Protein AF-A4Z0V4-F1 (afdb_monomer)

Solvent-accessible surface area (backbone atoms only — not comparable to full-atom values): 11274 Å² total; per-residue (Å²): 130,86,78,82,49,66,66,55,31,35,54,50,48,53,51,51,44,26,52,47,27,34,73,43,67,75,35,49,37,67,59,46,72,68,41,83,52,59,70,60,27,52,53,52,49,36,39,45,50,10,40,71,56,39,53,93,23,33,45,83,42,84,33,97,62,82,84,33,60,51,43,71,42,75,32,67,76,49,46,68,71,54,53,75,77,38,38,54,30,29,42,40,56,58,24,80,92,57,56,92,92,55,47,19,63,52,47,47,65,71,47,57,43,31,63,49,43,26,50,43,51,48,51,32,50,26,65,55,38,54,72,39,67,66,52,35,50,52,54,51,50,53,35,44,75,41,73,28,54,71,54,64,56,60,50,54,74,69,39,57,69,52,74,33,55,62,56,51,51,65,58,45,46,68,67,39,62,82,41,42,61,56,43,48,29,48,49,50,53,47,40,57,62,50,14,60,54,54,48,54,48,64,67,74,80,73,123

Sequence (207 aa):
MPKATISDEYESVLSTFDAIARKDYGQSFRKILEDADNRRRLRRFRHILGVSMKMDFSLVVPHKAGEVPHRWIIDPPLLAKKSSKDWQIRVLTVYPDRRPGESGKDVALRLKRETFLARAFVKSVHQYICDDAETRKKVKDILTEIGLKEAADIATPKGMIKVGAGSLLAYLGPPLGAIPATGVAVAVVVLLVLGLDAVCAASKDSK

Mean predicted aligned error: 6.09 Å

Radius of gyration: 16.35 Å; Cα contacts (8 Å, |Δi|>4): 272; chains: 1; bounding box: 43×45×41 Å

Secondary structure (DSSP, 8-state):
-PPPPHHHHHHHHHHHHHHHHHHHHSS-HHHHHT-S-HHHHHHHHHHHHHHHTTGGGEEEEE--SSS-SEEEEE-HHHHHHS-TTSHHHHHHHT-TTPPTT--HHHHHHHH-SHHHHHHHHHHHHHHHHTSSHHHHHHHHHHHHHTT--SS-----HHHHHSSHHHHHHHHHTTTTTTS-HHHHHHHHHHHHHH-HHHHHHTTTT--

Structure (mmCIF, N/CA/C/O backbone):
data_AF-A4Z0V4-F1
#
_entry.id   AF-A4Z0V4-F1
#
loop_
_atom_site.group_PDB
_atom_site.id
_atom_site.type_symbol
_atom_site.label_atom_id
_atom_site.label_alt_id
_atom_site.label_comp_id
_atom_site.label_asym_id
_atom_site.label_entity_id
_atom_site.label_seq_id
_atom_site.pdbx_PDB_ins_code
_atom_site.Cartn_x
_atom_site.Cartn_y
_atom_site.Cartn_z
_atom_site.o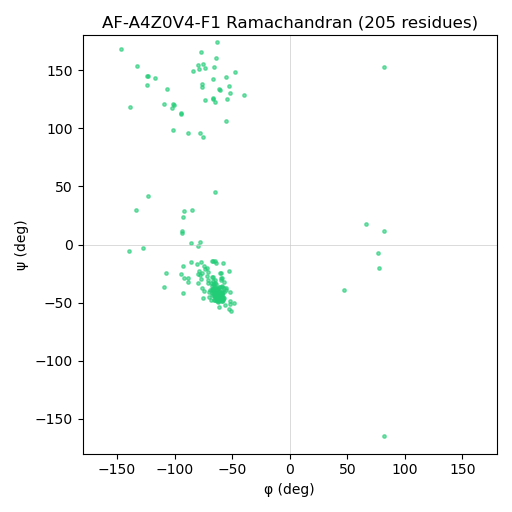ccupancy
_atom_s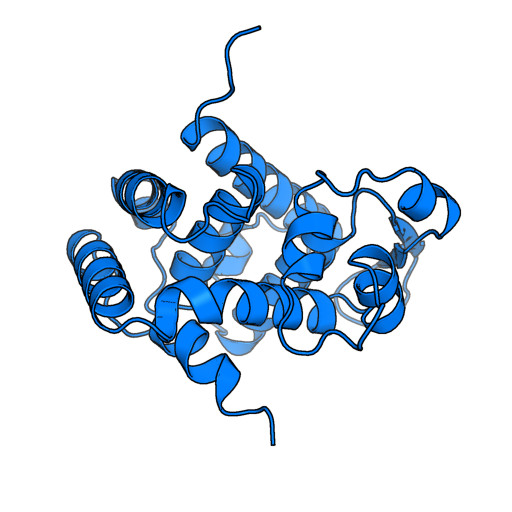ite.B_iso_or_equiv
_atom_site.auth_seq_id
_atom_site.auth_comp_id
_atom_site.auth_asym_id
_atom_site.auth_atom_id
_atom_site.pdbx_PDB_model_num
ATOM 1 N N . MET A 1 1 ? 0.159 26.638 -9.773 1.00 37.84 1 MET A N 1
ATOM 2 C CA . MET A 1 1 ? -0.619 25.385 -9.665 1.00 37.84 1 MET A CA 1
ATOM 3 C C . MET A 1 1 ? -0.937 25.162 -8.194 1.00 37.84 1 MET A C 1
ATOM 5 O O . MET A 1 1 ? 0.012 25.162 -7.415 1.00 37.84 1 MET A O 1
ATOM 9 N N . PRO A 1 2 ? -2.213 25.078 -7.780 1.00 40.91 2 PRO A N 1
ATOM 10 C CA . PRO A 1 2 ? -2.546 24.743 -6.397 1.00 40.91 2 PRO A CA 1
ATOM 11 C C . PRO A 1 2 ? -1.977 23.354 -6.066 1.00 40.91 2 PRO A C 1
ATOM 13 O O . PRO A 1 2 ? -2.090 22.434 -6.874 1.00 40.91 2 PRO A O 1
ATOM 16 N N . LYS A 1 3 ? -1.298 23.219 -4.920 1.00 53.28 3 LYS A N 1
ATOM 17 C CA . LYS A 1 3 ? -0.844 21.912 -4.424 1.00 53.28 3 LYS A CA 1
ATOM 18 C C . LYS A 1 3 ? -2.091 21.104 -4.061 1.00 53.28 3 LYS A C 1
ATOM 20 O O . LYS A 1 3 ? -2.908 21.611 -3.296 1.00 53.28 3 LYS A O 1
ATOM 25 N N . ALA A 1 4 ? -2.228 19.896 -4.608 1.00 61.09 4 ALA A N 1
ATOM 26 C CA . ALA A 1 4 ? -3.281 18.969 -4.203 1.00 61.09 4 ALA A CA 1
ATOM 27 C C . ALA A 1 4 ? -3.247 18.794 -2.679 1.00 61.09 4 ALA A C 1
ATOM 29 O O . ALA A 1 4 ? -2.168 18.705 -2.079 1.00 61.09 4 ALA A O 1
ATOM 30 N N . THR A 1 5 ? -4.416 18.809 -2.047 1.00 70.81 5 THR A N 1
ATOM 31 C CA . THR A 1 5 ? -4.510 18.573 -0.610 1.00 70.81 5 THR A CA 1
ATOM 32 C C . THR A 1 5 ? -4.316 17.084 -0.329 1.00 70.81 5 THR A C 1
ATOM 34 O O . THR A 1 5 ? -4.578 16.232 -1.176 1.00 70.81 5 THR A O 1
ATOM 37 N N . ILE A 1 6 ? -3.878 16.734 0.881 1.00 66.38 6 ILE A N 1
ATOM 38 C CA . ILE A 1 6 ? -3.734 15.323 1.277 1.00 66.38 6 ILE A CA 1
ATOM 39 C C . ILE A 1 6 ? -5.097 14.588 1.225 1.00 66.38 6 ILE A C 1
ATOM 41 O O . ILE A 1 6 ? -5.142 13.379 1.009 1.00 66.38 6 ILE A O 1
ATOM 45 N N . SER A 1 7 ? -6.214 15.318 1.349 1.00 71.94 7 SER A N 1
ATOM 46 C CA . SER A 1 7 ? -7.563 14.774 1.146 1.00 71.94 7 SER A CA 1
ATOM 47 C C . SER A 1 7 ? -7.820 14.376 -0.312 1.00 71.94 7 SER A C 1
ATOM 49 O O . SER A 1 7 ? -8.413 13.328 -0.554 1.00 71.94 7 SER A O 1
ATOM 51 N N . ASP A 1 8 ? -7.344 15.166 -1.279 1.00 82.38 8 ASP A N 1
ATOM 52 C CA . ASP A 1 8 ? -7.482 14.848 -2.709 1.00 82.38 8 ASP A CA 1
ATOM 53 C C . ASP A 1 8 ? -6.687 13.583 -3.069 1.00 82.38 8 ASP A C 1
ATOM 55 O O . ASP A 1 8 ? -7.149 12.733 -3.830 1.00 82.38 8 ASP A O 1
ATOM 59 N N . GLU A 1 9 ? -5.506 13.421 -2.466 1.00 85.69 9 GLU A N 1
ATOM 60 C CA . GLU A 1 9 ? -4.679 12.216 -2.609 1.00 85.69 9 GLU A CA 1
ATOM 61 C C . GLU A 1 9 ? -5.370 10.975 -2.034 1.00 85.69 9 GLU A C 1
ATOM 63 O O . GLU A 1 9 ? -5.299 9.897 -2.621 1.00 85.69 9 GLU A O 1
ATOM 68 N N . TYR A 1 10 ? -6.079 11.115 -0.912 1.00 85.75 10 TYR A N 1
ATOM 69 C CA . TYR A 1 10 ? -6.840 10.019 -0.319 1.00 85.75 10 TYR A CA 1
ATOM 70 C C . TYR A 1 10 ? -7.982 9.543 -1.220 1.00 85.75 10 TYR A C 1
ATOM 72 O O . TYR A 1 10 ? -8.084 8.345 -1.493 1.00 85.75 10 TYR A O 1
ATOM 80 N N . GLU A 1 11 ? -8.782 10.462 -1.761 1.00 87.06 11 GLU A N 1
ATOM 81 C CA . GLU A 1 11 ? -9.841 10.121 -2.720 1.00 87.06 11 GLU A CA 1
ATOM 82 C C . GLU A 1 11 ? -9.271 9.519 -4.014 1.00 87.06 11 GLU A C 1
ATOM 84 O O . GLU A 1 11 ? -9.797 8.534 -4.540 1.00 87.06 11 GLU A O 1
ATOM 89 N N . SER A 1 12 ? -8.139 10.042 -4.498 1.00 90.00 12 SER A N 1
ATOM 90 C CA . SER A 1 12 ? -7.414 9.483 -5.645 1.00 90.00 12 SER A CA 1
ATOM 91 C C . SER A 1 12 ? -6.955 8.039 -5.395 1.00 90.00 12 SER A C 1
ATOM 93 O O . SER A 1 12 ? -7.122 7.162 -6.252 1.00 90.00 12 SER A O 1
ATOM 95 N N . VAL A 1 13 ? -6.442 7.744 -4.195 1.00 93.31 13 VAL A N 1
ATOM 96 C CA . VAL A 1 13 ? -6.052 6.385 -3.790 1.00 93.31 13 VAL A CA 1
ATOM 97 C C . VAL A 1 13 ? -7.265 5.459 -3.711 1.00 93.31 13 VAL A C 1
ATOM 99 O O . VAL A 1 13 ? -7.203 4.345 -4.236 1.00 93.31 13 VAL A O 1
ATOM 102 N N . LEU A 1 14 ? -8.377 5.899 -3.115 1.00 91.12 14 LEU A N 1
ATOM 103 C CA . LEU A 1 14 ? -9.607 5.100 -3.059 1.00 91.12 14 LEU A CA 1
ATOM 104 C C . LEU A 1 14 ? -10.157 4.806 -4.458 1.00 91.12 14 LEU A C 1
ATOM 106 O O . LEU A 1 14 ? -10.529 3.667 -4.740 1.00 91.12 14 LEU A O 1
ATOM 110 N N . SER A 1 15 ? -10.145 5.799 -5.348 1.00 93.06 15 SER A N 1
ATOM 111 C CA . SER A 1 15 ? -10.521 5.642 -6.756 1.00 93.06 15 SER A CA 1
ATOM 112 C C . SER A 1 15 ? -9.612 4.641 -7.475 1.00 93.06 15 SER A C 1
ATOM 114 O O . SER A 1 15 ? -10.089 3.731 -8.156 1.00 93.06 15 SER A O 1
ATOM 116 N N . THR A 1 16 ? -8.298 4.727 -7.248 1.00 96.25 16 THR A N 1
ATOM 117 C CA . THR A 1 16 ? -7.316 3.774 -7.786 1.00 96.25 16 THR A CA 1
ATOM 118 C C . THR A 1 16 ? -7.589 2.353 -7.290 1.00 96.25 16 THR A C 1
ATOM 120 O O . THR A 1 16 ? -7.585 1.403 -8.075 1.00 96.25 16 THR A O 1
ATOM 123 N N . PHE A 1 17 ? -7.870 2.186 -5.997 1.00 96.56 17 PHE A N 1
ATOM 124 C CA . PHE A 1 17 ? -8.170 0.879 -5.413 1.00 96.56 17 PHE A CA 1
ATOM 125 C C . PHE A 1 17 ? -9.492 0.318 -5.944 1.00 96.56 17 PHE A C 1
ATOM 127 O O . PHE A 1 17 ? -9.565 -0.878 -6.226 1.00 96.56 17 PHE A O 1
ATOM 134 N N . ASP A 1 18 ? -10.511 1.160 -6.142 1.00 95.50 18 ASP A N 1
ATOM 135 C CA . ASP A 1 18 ? -11.782 0.769 -6.762 1.00 95.50 18 ASP A CA 1
ATOM 136 C C . ASP A 1 18 ? -11.601 0.345 -8.223 1.00 95.50 18 ASP A C 1
ATOM 138 O O . ASP A 1 18 ? -12.161 -0.669 -8.641 1.00 95.50 18 ASP A O 1
ATOM 142 N N . ALA A 1 19 ? -10.763 1.053 -8.983 1.00 96.88 19 ALA A N 1
ATOM 143 C CA . ALA A 1 19 ? -10.446 0.696 -10.361 1.00 96.88 19 ALA A CA 1
ATOM 144 C C . ALA A 1 19 ? -9.762 -0.678 -10.453 1.00 96.88 19 ALA A C 1
ATOM 146 O O . ALA A 1 19 ? -10.175 -1.513 -11.262 1.00 96.88 19 ALA A O 1
ATOM 147 N N . ILE A 1 20 ? -8.768 -0.946 -9.596 1.00 97.25 20 ILE A N 1
ATOM 148 C CA . ILE A 1 20 ? -8.116 -2.264 -9.521 1.00 97.25 20 ILE A CA 1
ATOM 149 C C . ILE A 1 20 ? -9.131 -3.327 -9.085 1.00 97.25 20 ILE A C 1
ATOM 151 O O . ILE A 1 20 ? -9.225 -4.379 -9.709 1.00 97.25 20 ILE A O 1
ATOM 155 N N . ALA A 1 21 ? -9.932 -3.057 -8.052 1.00 96.56 21 ALA A N 1
ATOM 156 C CA . ALA A 1 21 ? -10.928 -3.999 -7.548 1.00 96.56 21 ALA A CA 1
ATOM 157 C C . ALA A 1 21 ? -11.933 -4.424 -8.630 1.00 96.56 21 ALA A C 1
ATOM 159 O O . ALA A 1 21 ? -12.193 -5.617 -8.810 1.00 96.56 21 ALA A O 1
ATOM 160 N N . ARG A 1 22 ? -12.459 -3.459 -9.393 1.00 96.12 22 ARG A N 1
ATOM 161 C CA . ARG A 1 22 ? -13.412 -3.732 -10.476 1.00 96.12 22 ARG A CA 1
ATOM 162 C C . ARG A 1 22 ? -12.771 -4.523 -11.597 1.00 96.12 22 ARG A C 1
ATOM 164 O O . ARG A 1 22 ? -13.393 -5.446 -12.114 1.00 96.12 22 ARG A O 1
ATOM 171 N N . LYS A 1 23 ? -11.543 -4.165 -11.963 1.00 94.88 23 LYS A N 1
ATOM 172 C CA . LYS A 1 23 ? -10.818 -4.820 -13.046 1.00 94.88 23 LYS A CA 1
ATOM 173 C C . LYS A 1 23 ? -10.446 -6.263 -12.699 1.00 94.88 23 LYS A C 1
ATOM 175 O O . LYS A 1 23 ? -10.578 -7.143 -13.546 1.00 94.88 23 LYS A O 1
ATOM 180 N N . ASP A 1 24 ? -10.007 -6.507 -11.469 1.00 95.31 24 ASP A N 1
ATOM 181 C CA . ASP A 1 24 ? -9.428 -7.788 -11.056 1.00 95.31 24 ASP A CA 1
ATOM 182 C C . ASP A 1 24 ? -10.477 -8.751 -10.488 1.00 95.31 24 ASP A C 1
ATOM 184 O O . ASP A 1 24 ? -10.320 -9.961 -10.630 1.00 95.31 24 ASP A O 1
ATOM 188 N N . TYR A 1 25 ? -11.552 -8.228 -9.885 1.00 95.25 25 TYR A N 1
ATOM 189 C CA . TYR A 1 25 ? -12.557 -9.022 -9.164 1.00 95.25 25 TYR A CA 1
ATOM 190 C C . TYR A 1 25 ? -14.005 -8.764 -9.601 1.00 95.25 25 TYR A C 1
ATOM 192 O O . TYR A 1 25 ? -14.918 -9.392 -9.067 1.00 95.25 25 TYR A O 1
ATOM 200 N N . GLY A 1 26 ? -14.259 -7.826 -10.522 1.00 95.25 26 GLY A N 1
ATOM 201 C CA . GLY A 1 26 ? -15.621 -7.474 -10.947 1.00 95.25 26 GLY A CA 1
ATOM 202 C C . GLY A 1 26 ? -16.471 -6.823 -9.846 1.00 95.25 26 GLY A C 1
ATOM 203 O O . GLY A 1 26 ? -17.697 -6.796 -9.939 1.00 95.25 26 GLY A O 1
ATOM 204 N N . GLN A 1 27 ? -15.844 -6.320 -8.780 1.00 94.88 27 GLN A N 1
ATOM 205 C CA . GLN A 1 27 ? -16.515 -5.751 -7.609 1.00 94.88 27 GLN A CA 1
ATOM 206 C C . GLN A 1 27 ? -15.882 -4.415 -7.228 1.00 94.88 27 GLN A C 1
ATOM 208 O O . GLN A 1 27 ? -14.711 -4.181 -7.499 1.00 94.88 27 GLN A O 1
ATOM 213 N N . SER A 1 28 ? -16.645 -3.535 -6.577 1.00 94.94 28 SER A N 1
ATOM 214 C CA . SER A 1 28 ? -16.059 -2.328 -5.994 1.00 94.94 28 SER A CA 1
ATOM 215 C C . SER A 1 28 ? -15.099 -2.686 -4.861 1.00 94.94 28 SER A C 1
ATOM 217 O O . SER A 1 28 ? -15.284 -3.693 -4.168 1.00 94.94 28 SER A O 1
ATOM 219 N N . PHE A 1 29 ? -14.112 -1.826 -4.616 1.00 93.38 29 PHE A N 1
ATOM 220 C CA . PHE A 1 29 ? -13.192 -1.982 -3.490 1.00 93.38 29 PHE A CA 1
ATOM 221 C C . PHE A 1 29 ? -13.957 -2.076 -2.170 1.00 93.38 29 PHE A C 1
ATOM 223 O O . PHE A 1 29 ? -13.694 -2.931 -1.330 1.00 93.38 29 PHE A O 1
ATOM 230 N N . ARG A 1 30 ? -15.014 -1.272 -2.061 1.00 89.56 30 ARG A N 1
ATOM 231 C CA . ARG A 1 30 ? -15.976 -1.325 -0.969 1.00 89.56 30 ARG A CA 1
ATOM 232 C C . ARG A 1 30 ? -16.549 -2.728 -0.726 1.00 89.56 30 ARG A C 1
ATOM 234 O O . ARG A 1 30 ? -16.511 -3.199 0.405 1.00 89.56 30 ARG A O 1
ATOM 241 N N . LYS A 1 31 ? -17.061 -3.394 -1.768 1.00 90.62 31 LYS A N 1
ATOM 242 C CA . LYS A 1 31 ? -17.644 -4.741 -1.642 1.00 90.62 31 LYS A CA 1
ATOM 243 C C . LYS A 1 31 ? -16.608 -5.777 -1.216 1.00 90.62 31 LYS A C 1
ATOM 245 O O . LYS A 1 31 ? -16.939 -6.682 -0.462 1.00 90.62 31 LYS A O 1
ATOM 250 N N . ILE A 1 32 ? -15.356 -5.622 -1.653 1.00 91.62 32 ILE A N 1
ATOM 251 C CA . ILE A 1 32 ? -14.254 -6.478 -1.195 1.00 91.62 32 ILE A CA 1
ATOM 252 C C . ILE A 1 32 ? -14.045 -6.328 0.313 1.00 91.62 32 ILE A C 1
ATOM 254 O O . ILE A 1 32 ? -13.830 -7.328 0.992 1.00 91.62 32 ILE A O 1
ATOM 258 N N . LEU A 1 33 ? -14.114 -5.105 0.843 1.00 87.69 33 LEU A N 1
ATOM 259 C CA . LEU A 1 33 ? -13.945 -4.853 2.276 1.00 87.69 33 LEU A CA 1
ATOM 260 C C . LEU A 1 33 ? -15.134 -5.328 3.123 1.00 87.69 33 LEU A C 1
ATOM 262 O O . LEU A 1 33 ? -14.942 -5.678 4.281 1.00 87.69 33 LEU A O 1
ATOM 266 N N . GLU A 1 34 ? -16.333 -5.382 2.546 1.00 86.50 34 GLU A N 1
ATOM 267 C CA . GLU A 1 34 ? -17.547 -5.917 3.182 1.00 86.50 34 GLU A CA 1
ATOM 268 C C . GLU A 1 34 ? -17.608 -7.465 3.157 1.00 86.50 34 GLU A C 1
ATOM 270 O O . GLU A 1 34 ? -18.545 -8.050 3.697 1.00 86.50 34 GLU A O 1
ATOM 275 N N . ASP A 1 35 ? -16.617 -8.147 2.563 1.00 86.19 35 ASP A N 1
ATOM 276 C CA . ASP A 1 35 ? -16.555 -9.612 2.511 1.00 86.19 35 ASP A CA 1
ATOM 277 C C . ASP A 1 35 ? -16.392 -10.211 3.924 1.00 86.19 35 ASP A C 1
ATOM 279 O O . ASP A 1 35 ? -15.447 -9.899 4.666 1.00 86.19 35 ASP A O 1
ATOM 283 N N . ALA A 1 36 ? -17.340 -11.082 4.287 1.00 86.06 36 ALA A N 1
ATOM 284 C CA . ALA A 1 36 ? -17.395 -11.754 5.582 1.00 86.06 36 ALA A CA 1
ATOM 285 C C . ALA A 1 36 ? -16.230 -12.741 5.779 1.00 86.06 36 ALA A C 1
ATOM 287 O O . ALA A 1 36 ? -15.794 -12.967 6.910 1.00 86.06 36 ALA A O 1
ATOM 288 N N . ASP A 1 37 ? -15.683 -13.307 4.696 1.00 90.31 37 ASP A N 1
ATOM 289 C CA . ASP A 1 37 ? -14.486 -14.143 4.754 1.00 90.31 37 ASP A CA 1
ATOM 290 C C . ASP A 1 37 ? -13.245 -13.248 4.877 1.00 90.31 37 ASP A C 1
ATOM 292 O O . ASP A 1 37 ? -12.668 -12.776 3.892 1.00 90.31 37 ASP A O 1
ATOM 296 N N . ASN A 1 38 ? -12.794 -13.047 6.119 1.00 85.38 38 ASN A N 1
ATOM 297 C CA . ASN A 1 38 ? -11.631 -12.215 6.426 1.00 85.38 38 ASN A CA 1
ATOM 298 C C . ASN A 1 38 ? -10.364 -12.653 5.662 1.00 85.38 38 ASN A C 1
ATOM 300 O O . ASN A 1 38 ? -9.585 -11.818 5.201 1.00 85.38 38 ASN A O 1
ATOM 304 N N . ARG A 1 39 ? -10.147 -13.962 5.463 1.00 88.69 39 ARG A N 1
ATOM 305 C CA . ARG A 1 39 ? -8.960 -14.443 4.733 1.00 88.69 39 ARG A CA 1
ATOM 306 C C . ARG A 1 39 ? -9.029 -14.039 3.267 1.00 88.69 39 ARG A C 1
ATOM 308 O O . ARG A 1 39 ? -8.029 -13.587 2.704 1.00 88.69 39 ARG A O 1
ATOM 315 N N . ARG A 1 40 ? -10.200 -14.190 2.648 1.00 92.00 40 ARG A N 1
ATOM 316 C CA . ARG A 1 40 ? -10.439 -13.783 1.259 1.00 92.00 40 ARG A CA 1
ATOM 317 C C . ARG A 1 40 ? -10.333 -12.271 1.096 1.00 92.00 40 ARG A C 1
ATOM 319 O O . ARG A 1 40 ? -9.578 -11.832 0.229 1.00 92.00 40 ARG A O 1
ATOM 326 N N . ARG A 1 41 ? -10.978 -11.499 1.973 1.00 91.19 41 ARG A N 1
ATOM 327 C CA . ARG A 1 41 ? -10.877 -10.035 2.038 1.00 91.19 41 ARG A CA 1
ATOM 328 C C . ARG A 1 41 ? -9.427 -9.561 2.070 1.00 91.19 41 ARG A C 1
ATOM 330 O O . ARG A 1 41 ? -8.999 -8.816 1.192 1.00 91.19 41 ARG A O 1
ATOM 337 N N . LEU A 1 42 ? -8.647 -10.022 3.051 1.00 90.75 42 LEU A N 1
ATOM 338 C CA . LEU A 1 42 ? -7.263 -9.579 3.240 1.00 90.75 42 LEU A CA 1
ATOM 339 C C . LEU A 1 42 ? -6.351 -9.997 2.086 1.00 90.75 42 LEU A C 1
ATOM 341 O O . LEU A 1 42 ? -5.452 -9.246 1.707 1.00 90.75 42 LEU A O 1
ATOM 345 N N . ARG A 1 43 ? -6.580 -11.175 1.495 1.00 93.88 43 ARG A N 1
ATOM 346 C CA . ARG A 1 43 ? -5.857 -11.611 0.295 1.00 93.88 43 ARG A CA 1
ATOM 347 C C . ARG A 1 43 ? -6.125 -10.677 -0.887 1.00 93.88 43 ARG A C 1
ATOM 349 O O . ARG A 1 43 ? -5.164 -10.236 -1.515 1.00 93.88 43 ARG A O 1
ATOM 356 N N . ARG A 1 44 ? -7.391 -10.341 -1.158 1.00 95.56 44 ARG A N 1
ATOM 357 C CA . ARG A 1 44 ? -7.763 -9.407 -2.234 1.00 95.56 44 ARG A CA 1
ATOM 358 C C . ARG A 1 44 ? -7.234 -7.996 -1.971 1.00 95.56 44 ARG A C 1
ATOM 360 O O . ARG A 1 44 ? -6.663 -7.392 -2.872 1.00 95.56 44 ARG A O 1
ATOM 367 N N . PHE A 1 45 ? -7.328 -7.503 -0.735 1.00 95.12 45 PHE A N 1
ATOM 368 C CA . PHE A 1 45 ? -6.758 -6.208 -0.347 1.00 95.12 45 PHE A CA 1
ATOM 369 C C . PHE A 1 45 ? -5.243 -6.150 -0.576 1.00 95.12 45 PHE A C 1
ATOM 371 O O . PHE A 1 45 ? -4.748 -5.220 -1.207 1.00 95.12 45 PHE A O 1
ATOM 378 N N . ARG A 1 46 ? -4.495 -7.165 -0.123 1.00 95.25 46 ARG A N 1
ATOM 379 C CA . ARG A 1 46 ? -3.041 -7.241 -0.342 1.00 95.25 46 ARG A CA 1
ATOM 380 C C . ARG A 1 46 ? -2.688 -7.301 -1.822 1.00 95.25 46 ARG A C 1
ATOM 382 O O . ARG A 1 46 ? -1.685 -6.725 -2.221 1.00 95.25 46 ARG A O 1
ATOM 389 N N . HIS A 1 47 ? -3.494 -7.981 -2.634 1.00 96.44 47 HIS A N 1
ATOM 390 C CA . HIS A 1 47 ? -3.324 -7.953 -4.084 1.00 96.44 47 HIS A CA 1
ATOM 391 C C . HIS A 1 47 ? -3.519 -6.539 -4.640 1.00 96.44 47 HIS A C 1
ATOM 393 O O . HIS A 1 47 ? -2.631 -6.054 -5.327 1.00 96.44 47 HIS A O 1
ATOM 399 N N . ILE A 1 48 ? -4.603 -5.846 -4.275 1.00 97.81 48 ILE A N 1
ATOM 400 C CA . ILE A 1 48 ? -4.882 -4.466 -4.717 1.00 97.81 48 ILE A CA 1
ATOM 401 C C . ILE A 1 48 ? -3.750 -3.511 -4.324 1.00 97.81 48 ILE A C 1
ATOM 403 O O . ILE A 1 48 ? -3.242 -2.781 -5.172 1.00 97.81 48 ILE A O 1
ATOM 407 N N . LEU A 1 49 ? -3.296 -3.571 -3.070 1.00 97.75 49 LEU A N 1
ATOM 408 C CA . LEU A 1 49 ? -2.141 -2.809 -2.593 1.00 97.75 49 LEU A CA 1
ATOM 409 C C . LEU A 1 49 ? -0.868 -3.149 -3.385 1.00 97.75 49 LEU A C 1
ATOM 411 O O . LEU A 1 49 ? -0.076 -2.280 -3.729 1.00 97.75 49 LEU A O 1
ATOM 415 N N . GLY A 1 50 ? -0.656 -4.426 -3.691 1.00 97.88 50 GLY A N 1
ATOM 416 C CA . GLY A 1 50 ? 0.486 -4.874 -4.478 1.00 97.88 50 GLY A CA 1
ATOM 417 C C . GLY A 1 50 ? 0.446 -4.409 -5.933 1.00 97.88 50 GLY A C 1
ATOM 418 O O . GLY A 1 50 ? 1.495 -4.118 -6.503 1.00 97.88 50 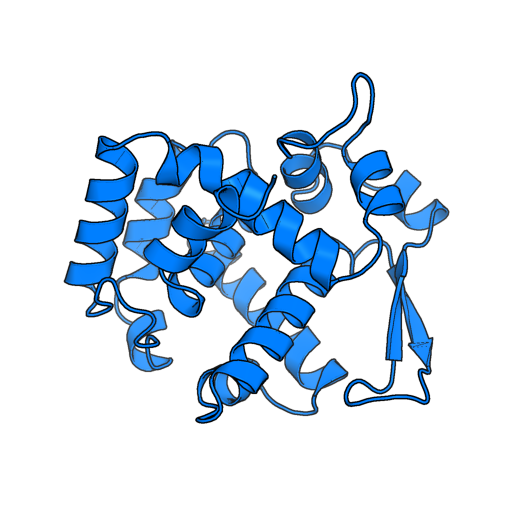GLY A O 1
ATOM 419 N N . VAL A 1 51 ? -0.744 -4.333 -6.532 1.00 98.00 51 VAL A N 1
ATOM 420 C CA . VAL A 1 51 ? -0.955 -3.801 -7.884 1.00 98.00 51 VAL A CA 1
ATOM 421 C C . VAL A 1 51 ? -0.738 -2.291 -7.906 1.00 98.00 51 VAL A C 1
ATOM 423 O O . VAL A 1 51 ? -0.015 -1.816 -8.779 1.00 98.00 51 VAL A O 1
ATOM 426 N N . SER A 1 52 ? -1.275 -1.534 -6.943 1.00 97.81 52 SER A N 1
ATOM 427 C CA . SER A 1 52 ? -1.106 -0.070 -6.899 1.00 97.81 52 SER A CA 1
ATOM 428 C C . SER A 1 52 ? 0.368 0.350 -6.803 1.00 97.81 52 SER A C 1
ATOM 430 O O . SER A 1 52 ? 0.777 1.355 -7.385 1.00 97.81 52 SER A O 1
ATOM 432 N N . MET A 1 53 ? 1.195 -0.488 -6.171 1.00 97.81 53 MET A N 1
ATOM 433 C CA . MET A 1 53 ? 2.649 -0.327 -6.100 1.00 97.81 53 MET A CA 1
ATOM 434 C C . MET A 1 53 ? 3.383 -0.496 -7.436 1.00 97.81 53 MET A C 1
ATOM 436 O O . MET A 1 53 ? 4.562 -0.152 -7.505 1.00 97.81 53 MET A O 1
ATOM 440 N N . LYS A 1 54 ? 2.750 -1.036 -8.487 1.00 97.38 54 LYS A N 1
ATOM 441 C CA . LYS A 1 54 ? 3.416 -1.266 -9.782 1.00 97.38 54 LYS A CA 1
ATOM 442 C C . LYS A 1 54 ? 2.612 -0.956 -11.036 1.00 97.38 54 LYS A C 1
ATOM 444 O O . LYS A 1 54 ? 3.171 -1.052 -12.129 1.00 97.38 54 LYS A O 1
ATOM 449 N N . MET A 1 55 ? 1.334 -0.609 -10.916 1.00 96.81 55 MET A N 1
ATOM 450 C CA . MET A 1 55 ? 0.437 -0.474 -12.066 1.00 96.81 55 MET A CA 1
ATOM 451 C C . MET A 1 55 ? 0.938 0.531 -13.112 1.00 96.81 55 MET A C 1
ATOM 453 O O . MET A 1 55 ? 0.868 0.237 -14.300 1.00 96.81 55 MET A O 1
ATOM 457 N N . ASP A 1 56 ? 1.546 1.643 -12.687 1.00 96.19 56 ASP A N 1
ATOM 458 C CA . ASP A 1 56 ? 2.056 2.697 -13.583 1.00 96.19 56 ASP A CA 1
ATOM 459 C C . ASP A 1 56 ? 3.238 2.268 -14.462 1.00 96.19 56 ASP A C 1
ATOM 461 O O . ASP A 1 56 ? 3.640 2.986 -15.375 1.00 96.19 56 ASP A O 1
ATOM 465 N N . PHE A 1 57 ? 3.862 1.143 -14.133 1.00 97.75 57 PHE A N 1
ATOM 466 C CA . PHE A 1 57 ? 5.017 0.608 -14.843 1.00 97.75 57 PHE A CA 1
ATOM 467 C C . PHE A 1 57 ? 4.861 -0.886 -15.110 1.00 97.75 57 PHE A C 1
ATOM 469 O O . PHE A 1 57 ? 5.843 -1.623 -15.170 1.00 97.75 57 PHE A O 1
ATOM 476 N N . SER A 1 58 ? 3.617 -1.343 -15.252 1.00 97.75 58 SER A N 1
ATOM 477 C CA . SER A 1 58 ? 3.300 -2.731 -15.560 1.00 97.75 58 SER A CA 1
ATOM 478 C C . SER A 1 58 ? 2.451 -2.850 -16.818 1.00 97.75 58 SER A C 1
ATOM 480 O O . SER A 1 58 ? 1.555 -2.046 -17.061 1.00 97.75 58 SER A O 1
ATOM 482 N N . LEU A 1 59 ? 2.683 -3.914 -17.579 1.00 97.00 59 LEU A N 1
ATOM 483 C CA . LEU A 1 59 ? 1.762 -4.395 -18.600 1.00 97.00 59 LEU A CA 1
ATOM 484 C C . LEU A 1 59 ? 0.703 -5.283 -17.958 1.00 97.00 59 LEU A C 1
ATOM 486 O O . LEU A 1 59 ? 0.968 -6.005 -16.994 1.00 97.00 59 LEU A O 1
ATOM 490 N N . VAL A 1 60 ? -0.489 -5.270 -18.541 1.00 95.19 60 VAL A N 1
ATOM 491 C CA . VAL A 1 60 ? -1.571 -6.173 -18.159 1.00 95.19 60 VAL A CA 1
ATOM 492 C C . VAL A 1 60 ? -1.663 -7.281 -19.188 1.00 95.19 60 VAL A C 1
ATOM 494 O O . VAL A 1 60 ? -1.947 -7.019 -20.354 1.00 95.19 60 VAL A O 1
ATOM 497 N N . VAL A 1 61 ? -1.427 -8.516 -18.752 1.00 93.81 61 VAL A N 1
ATOM 498 C CA . VAL A 1 61 ? -1.472 -9.695 -19.625 1.00 93.81 61 VAL A CA 1
ATOM 499 C C . VAL A 1 61 ? -2.572 -10.658 -19.183 1.00 93.81 61 VAL A C 1
ATOM 501 O O . VAL A 1 61 ? -2.774 -10.819 -17.977 1.00 93.81 61 VAL A O 1
ATOM 504 N N . PRO A 1 62 ? -3.273 -11.333 -20.112 1.00 92.44 62 PRO A N 1
ATOM 505 C CA . PRO A 1 62 ? -4.266 -12.343 -19.761 1.00 92.44 62 PRO A CA 1
ATOM 506 C C . PRO A 1 62 ? -3.684 -13.446 -18.873 1.00 92.44 62 PRO A C 1
ATOM 508 O O . PRO A 1 62 ? -2.539 -13.871 -19.038 1.00 92.44 62 PRO A O 1
ATOM 511 N N . HIS A 1 63 ? -4.491 -13.944 -17.942 1.00 88.31 63 HIS A N 1
ATOM 512 C CA . HIS A 1 63 ? -4.099 -14.983 -17.005 1.00 88.31 63 HIS A CA 1
ATOM 513 C C . HIS A 1 63 ? -5.234 -15.986 -16.838 1.00 88.31 63 HIS A C 1
ATOM 515 O O . HIS A 1 63 ? -6.328 -15.651 -16.404 1.00 88.31 63 HIS A O 1
ATOM 521 N N . LYS A 1 64 ? -4.960 -17.241 -17.198 1.00 78.00 64 LYS A N 1
ATOM 522 C CA . LYS A 1 64 ? -5.971 -18.306 -17.231 1.00 78.00 64 LYS A CA 1
ATOM 523 C C . LYS A 1 64 ? -6.183 -19.017 -15.887 1.00 78.00 64 LYS A C 1
ATOM 525 O O . LYS A 1 64 ? -6.955 -19.965 -15.840 1.00 78.00 64 LYS A O 1
ATOM 530 N N . ALA A 1 65 ? -5.486 -18.623 -14.819 1.00 74.19 65 ALA A N 1
ATOM 531 C CA . ALA A 1 65 ? -5.504 -19.350 -13.551 1.00 74.19 65 ALA A CA 1
ATOM 532 C C . ALA A 1 65 ? -5.924 -18.466 -12.370 1.00 74.19 65 ALA A C 1
ATOM 534 O O . ALA A 1 65 ? -5.429 -17.358 -12.192 1.00 74.19 65 ALA A O 1
ATOM 535 N N . GLY A 1 66 ? -6.771 -19.006 -11.498 1.00 75.75 66 GLY A N 1
ATOM 536 C CA . GLY A 1 66 ? -7.175 -18.343 -10.260 1.00 75.75 66 GLY A CA 1
ATOM 537 C C . GLY A 1 66 ? -8.288 -17.312 -10.437 1.00 75.75 66 GLY A C 1
ATOM 538 O O . GLY A 1 66 ? -9.004 -17.297 -11.430 1.00 75.75 66 GLY A O 1
ATOM 539 N N . GLU A 1 67 ? -8.452 -16.486 -9.408 1.00 82.44 67 GLU A N 1
ATOM 540 C CA . GLU A 1 67 ? -9.574 -15.553 -9.270 1.00 82.44 67 GLU A CA 1
ATOM 541 C C . GLU A 1 67 ? -9.431 -14.287 -10.129 1.00 82.44 67 GLU A C 1
ATOM 543 O O . GLU A 1 67 ? -10.431 -13.694 -10.516 1.00 82.44 67 GLU A O 1
ATOM 548 N N . VAL A 1 68 ? -8.193 -13.890 -10.444 1.00 87.62 68 VAL A N 1
ATOM 549 C CA . VAL A 1 68 ? -7.893 -12.679 -11.219 1.00 87.62 68 VAL A CA 1
ATOM 550 C C . VAL A 1 68 ? -7.574 -13.066 -12.669 1.00 87.62 68 VAL A C 1
ATOM 552 O O . VAL A 1 68 ? -6.604 -13.801 -12.897 1.00 87.62 68 VAL A O 1
ATOM 555 N N . PRO A 1 69 ? -8.325 -12.551 -13.665 1.00 87.56 69 PRO A N 1
ATOM 556 C CA . PRO A 1 69 ? -8.235 -12.995 -15.061 1.00 87.56 69 PRO A CA 1
ATOM 557 C C . PRO A 1 69 ? -7.018 -12.436 -15.817 1.00 87.56 69 PRO A C 1
ATOM 559 O O . PRO A 1 69 ? -6.855 -12.667 -17.016 1.00 87.56 69 PRO A O 1
ATOM 562 N N . HIS A 1 70 ? -6.163 -11.665 -15.148 1.00 91.38 70 HIS A N 1
ATOM 563 C CA . HIS A 1 70 ? -4.958 -11.081 -15.724 1.00 91.38 70 HIS A CA 1
ATOM 564 C C . HIS A 1 70 ? -3.830 -10.972 -14.691 1.00 91.38 70 HIS A C 1
ATOM 566 O O . HIS A 1 70 ? -4.021 -11.187 -13.495 1.00 91.38 70 HIS A O 1
ATOM 572 N N . ARG A 1 71 ? -2.621 -10.677 -15.165 1.00 92.38 71 ARG A N 1
ATOM 573 C CA . ARG A 1 71 ? -1.447 -10.389 -14.336 1.00 92.38 71 ARG A CA 1
ATOM 574 C C . ARG A 1 71 ? -0.892 -9.023 -14.687 1.00 92.38 71 ARG A C 1
ATOM 576 O O . ARG A 1 71 ? -0.858 -8.648 -15.857 1.00 92.38 71 ARG A O 1
ATOM 583 N N . TRP A 1 72 ? -0.390 -8.337 -13.669 1.00 95.75 72 TRP A N 1
ATOM 584 C CA . TRP A 1 72 ? 0.365 -7.104 -13.816 1.00 95.75 72 TRP A CA 1
ATOM 585 C C . TRP A 1 72 ? 1.850 -7.465 -13.853 1.00 95.75 72 TRP A C 1
ATOM 587 O O . TRP A 1 72 ? 2.407 -7.956 -12.872 1.00 95.75 72 TRP A O 1
ATOM 597 N N . ILE A 1 73 ? 2.508 -7.288 -14.991 1.00 96.69 73 ILE A N 1
ATOM 598 C CA . ILE A 1 73 ? 3.926 -7.622 -15.160 1.00 96.69 73 ILE A CA 1
ATOM 599 C C . ILE A 1 73 ? 4.704 -6.326 -15.277 1.00 96.69 73 ILE A C 1
ATOM 601 O O . ILE A 1 73 ? 4.441 -5.558 -16.193 1.00 96.69 73 ILE A O 1
ATOM 605 N N . ILE A 1 74 ? 5.660 -6.105 -14.371 1.00 97.81 74 ILE A N 1
ATOM 606 C CA . ILE A 1 74 ? 6.554 -4.946 -14.440 1.00 97.81 74 ILE A CA 1
ATOM 607 C C . ILE A 1 74 ? 7.233 -4.929 -15.807 1.00 97.81 74 ILE A C 1
ATOM 609 O O . ILE A 1 74 ? 7.884 -5.902 -16.187 1.00 97.81 74 ILE A O 1
ATOM 613 N N . ASP A 1 75 ? 7.093 -3.809 -16.501 1.00 98.06 75 ASP A N 1
ATOM 614 C CA . ASP A 1 75 ? 7.767 -3.529 -17.755 1.00 98.06 75 ASP A CA 1
ATOM 615 C C . ASP A 1 75 ? 9.051 -2.744 -17.469 1.00 98.06 75 ASP A C 1
ATOM 617 O O . ASP A 1 75 ? 8.972 -1.605 -16.994 1.00 98.06 75 ASP A O 1
ATOM 621 N N . PRO A 1 76 ? 10.243 -3.319 -17.712 1.00 96.88 76 PRO A N 1
ATOM 622 C CA . PRO A 1 76 ? 11.496 -2.629 -17.426 1.00 96.88 76 PRO A CA 1
ATOM 623 C C . PRO A 1 76 ? 11.633 -1.274 -18.147 1.00 96.88 76 PRO A C 1
ATOM 625 O O . PRO A 1 76 ? 12.059 -0.321 -17.491 1.00 96.88 76 PRO A O 1
ATOM 628 N N . PRO A 1 77 ? 11.235 -1.116 -19.430 1.00 97.69 77 PRO A N 1
ATOM 629 C CA . PRO A 1 77 ? 11.212 0.191 -20.089 1.00 97.69 77 PRO A CA 1
ATOM 630 C C . PRO A 1 77 ? 10.311 1.232 -19.409 1.00 97.69 77 PRO A C 1
ATOM 632 O O . PRO A 1 77 ? 10.739 2.376 -19.235 1.00 97.69 77 PRO A O 1
ATOM 635 N N . LEU A 1 78 ? 9.085 0.881 -19.002 1.00 97.75 78 LEU A N 1
ATOM 636 C CA . LEU A 1 78 ? 8.224 1.804 -18.252 1.00 97.75 78 LEU A CA 1
ATOM 637 C C . LEU A 1 78 ? 8.815 2.133 -16.878 1.00 97.75 78 LEU A C 1
ATOM 639 O O . LEU A 1 78 ? 8.845 3.301 -16.491 1.00 97.75 78 LEU A O 1
ATOM 643 N N . LEU A 1 79 ? 9.346 1.139 -16.161 1.00 97.88 79 LEU A N 1
ATOM 644 C CA . LEU A 1 79 ? 9.979 1.345 -14.857 1.00 97.88 79 LEU A CA 1
ATOM 645 C C . LEU A 1 79 ? 11.214 2.252 -14.957 1.00 97.88 79 LEU A C 1
ATOM 647 O O . LEU A 1 79 ? 11.436 3.105 -14.093 1.00 97.88 79 LEU A O 1
ATOM 651 N N . ALA A 1 80 ? 12.005 2.118 -16.023 1.00 96.88 80 ALA A N 1
ATOM 652 C CA . ALA A 1 80 ? 13.167 2.964 -16.270 1.00 96.88 80 ALA A CA 1
ATOM 653 C C . ALA A 1 80 ? 12.779 4.450 -16.356 1.00 96.88 80 ALA A C 1
ATOM 655 O O . ALA A 1 80 ? 13.502 5.288 -15.816 1.00 96.88 80 ALA A O 1
ATOM 656 N N . LYS A 1 81 ? 11.603 4.763 -16.919 1.00 97.19 81 LYS A N 1
ATOM 657 C CA . LYS A 1 81 ? 11.069 6.131 -17.043 1.00 97.19 81 LYS A CA 1
ATOM 658 C C . LYS A 1 81 ? 10.538 6.718 -15.731 1.00 97.19 81 LYS A C 1
ATOM 660 O O . LYS A 1 81 ? 10.393 7.934 -15.643 1.00 97.19 81 LYS A O 1
ATOM 665 N N . LYS A 1 82 ? 10.248 5.895 -14.715 1.00 96.94 82 LYS A N 1
ATOM 666 C CA . LYS A 1 82 ? 9.717 6.380 -13.429 1.00 96.94 82 LYS A CA 1
ATOM 667 C C . LYS A 1 82 ? 10.745 7.227 -12.685 1.00 96.94 82 LYS A C 1
ATOM 669 O O . LYS A 1 82 ? 11.945 6.934 -12.696 1.00 96.94 82 LYS A O 1
ATOM 674 N N . SER A 1 83 ? 10.282 8.272 -12.015 1.00 95.44 83 SER A N 1
ATOM 675 C CA . SER A 1 83 ? 11.138 9.136 -11.204 1.00 95.44 83 SER A CA 1
ATOM 676 C C . SER A 1 83 ? 11.438 8.481 -9.856 1.00 95.44 83 SE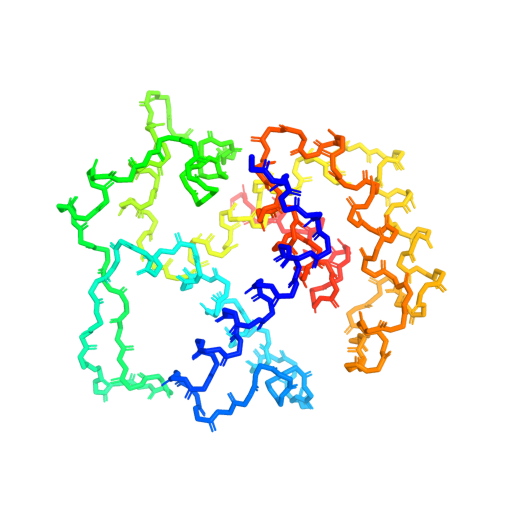R A C 1
ATOM 678 O O . SER A 1 83 ? 10.606 7.763 -9.307 1.00 95.44 83 SER A O 1
ATOM 680 N N . SER A 1 84 ? 12.595 8.774 -9.256 1.00 91.38 84 SER A N 1
ATOM 681 C CA . SER A 1 84 ? 12.863 8.403 -7.853 1.00 91.38 84 SER A CA 1
ATOM 682 C C . SER A 1 84 ? 11.942 9.124 -6.858 1.00 91.38 84 SER A C 1
ATOM 684 O O . SER A 1 84 ? 11.863 8.733 -5.694 1.00 91.38 84 SER A O 1
ATOM 686 N N . LYS A 1 85 ? 11.246 10.174 -7.318 1.00 90.56 85 LYS A N 1
ATOM 687 C CA . LYS A 1 85 ? 10.233 10.917 -6.561 1.00 90.56 85 LYS A CA 1
ATOM 688 C C . LYS A 1 85 ? 8.836 10.297 -6.649 1.00 90.56 85 LYS A C 1
ATOM 690 O O . LYS A 1 85 ? 7.990 10.663 -5.838 1.00 90.56 85 LYS A O 1
ATOM 695 N N . ASP A 1 86 ? 8.596 9.381 -7.590 1.00 94.25 86 ASP A N 1
ATOM 696 C CA . ASP A 1 86 ? 7.312 8.683 -7.688 1.00 94.25 86 ASP A CA 1
ATOM 697 C C . ASP A 1 86 ? 7.083 7.892 -6.400 1.00 94.25 86 ASP A C 1
ATOM 699 O O . ASP A 1 86 ? 7.994 7.217 -5.911 1.00 94.25 86 ASP A O 1
ATOM 703 N N . TRP A 1 87 ? 5.879 7.978 -5.833 1.00 94.06 87 TRP A N 1
ATOM 704 C CA . TRP A 1 87 ? 5.616 7.464 -4.489 1.00 94.06 87 TRP A CA 1
ATOM 705 C C . TRP A 1 87 ? 5.915 5.968 -4.366 1.00 94.06 87 TRP A C 1
ATOM 707 O O . TRP A 1 87 ? 6.497 5.559 -3.364 1.00 94.06 87 TRP A O 1
ATOM 717 N N . GLN A 1 88 ? 5.637 5.170 -5.404 1.00 96.38 88 GLN A N 1
ATOM 718 C CA . GLN A 1 88 ? 5.955 3.742 -5.411 1.00 96.38 88 GLN A CA 1
ATOM 719 C C . GLN A 1 88 ? 7.466 3.509 -5.273 1.00 96.38 88 GLN A C 1
ATOM 721 O O . GLN A 1 88 ? 7.910 2.724 -4.438 1.00 96.38 88 GLN A O 1
ATOM 726 N N . ILE A 1 89 ? 8.276 4.233 -6.053 1.00 96.81 89 ILE A N 1
ATOM 727 C CA . ILE A 1 89 ? 9.740 4.103 -6.041 1.00 96.81 89 ILE A CA 1
ATOM 728 C C . ILE A 1 89 ? 10.315 4.643 -4.735 1.00 96.81 89 ILE A C 1
ATOM 730 O O . ILE A 1 89 ? 11.235 4.053 -4.161 1.00 96.81 89 ILE A O 1
ATOM 734 N N . ARG A 1 90 ? 9.755 5.743 -4.231 1.00 94.81 90 ARG A N 1
ATOM 735 C CA . ARG A 1 90 ? 10.195 6.365 -2.988 1.00 94.81 90 ARG A CA 1
ATOM 736 C C . ARG A 1 90 ? 9.930 5.463 -1.782 1.00 94.81 90 ARG A C 1
ATOM 738 O O . ARG A 1 90 ? 10.839 5.266 -0.980 1.00 94.81 90 ARG A O 1
ATOM 745 N N . VAL A 1 91 ? 8.752 4.843 -1.695 1.00 94.38 91 VAL A N 1
ATOM 746 C CA . VAL A 1 91 ? 8.425 3.879 -0.627 1.00 94.38 91 VAL A CA 1
ATOM 747 C C . VAL A 1 91 ? 9.348 2.659 -0.664 1.00 94.38 91 VAL A C 1
ATOM 749 O O . VAL A 1 91 ? 9.802 2.192 0.381 1.00 94.38 91 VAL A O 1
ATOM 752 N N . LEU A 1 92 ? 9.670 2.156 -1.858 1.00 95.50 92 LEU A N 1
ATOM 753 C CA . LEU A 1 92 ? 10.601 1.035 -2.017 1.00 95.50 92 LEU A CA 1
ATOM 754 C C . LEU A 1 92 ? 12.060 1.425 -1.738 1.00 95.50 92 LEU A C 1
ATOM 756 O O . LEU A 1 92 ? 12.876 0.564 -1.425 1.00 95.50 92 LEU A O 1
ATOM 760 N N . THR A 1 93 ? 12.400 2.714 -1.803 1.00 93.75 93 THR A N 1
ATOM 761 C CA . THR A 1 93 ? 13.739 3.213 -1.450 1.00 93.75 93 THR A CA 1
ATOM 762 C C . THR A 1 93 ? 13.991 3.147 0.059 1.00 93.75 93 THR A C 1
ATOM 764 O O . THR A 1 93 ? 15.118 2.892 0.479 1.00 93.75 93 THR A O 1
ATOM 767 N N . VAL A 1 94 ? 12.944 3.333 0.870 1.00 91.44 94 VAL A N 1
ATOM 768 C CA . VAL A 1 94 ? 13.001 3.242 2.342 1.00 91.44 94 VAL A CA 1
ATOM 769 C C . VAL A 1 94 ? 12.633 1.850 2.870 1.00 91.44 94 VAL A C 1
ATOM 771 O O . VAL A 1 94 ? 12.409 1.678 4.063 1.00 91.44 94 VAL A O 1
ATOM 774 N N . TYR A 1 95 ? 12.549 0.846 1.994 1.00 92.94 95 TYR A N 1
ATOM 775 C CA . TYR A 1 95 ? 12.245 -0.529 2.383 1.00 92.94 95 TYR A CA 1
ATOM 776 C C . TYR A 1 95 ? 13.382 -1.125 3.236 1.00 92.94 95 TYR A C 1
ATOM 778 O O . TYR A 1 95 ? 14.524 -1.139 2.768 1.00 92.94 95 TYR A O 1
ATOM 786 N N . PRO A 1 96 ? 13.107 -1.643 4.451 1.00 90.88 96 PRO A N 1
ATOM 787 C CA . PRO A 1 96 ? 14.160 -2.075 5.375 1.00 90.88 96 PRO A CA 1
ATOM 788 C C . PRO A 1 96 ? 14.991 -3.266 4.875 1.00 90.88 96 PRO A C 1
ATOM 790 O O . PRO A 1 96 ? 16.183 -3.325 5.153 1.00 90.88 96 PRO A O 1
ATOM 793 N N . ASP A 1 97 ? 14.419 -4.175 4.072 1.00 92.50 97 ASP A N 1
ATOM 794 C CA . ASP A 1 97 ? 15.154 -5.339 3.535 1.00 92.50 97 ASP A CA 1
ATOM 795 C C . ASP A 1 97 ? 15.795 -5.045 2.153 1.00 92.50 97 ASP A C 1
ATOM 797 O O . ASP A 1 97 ? 15.904 -5.925 1.283 1.00 92.50 97 ASP A O 1
ATOM 801 N N . ARG A 1 98 ? 16.146 -3.780 1.894 1.00 94.31 98 ARG A N 1
ATOM 802 C CA . ARG A 1 98 ? 16.860 -3.340 0.687 1.00 94.31 98 ARG A CA 1
ATOM 803 C C . ARG A 1 98 ? 18.337 -3.718 0.789 1.00 94.31 98 ARG A C 1
ATOM 805 O O . ARG A 1 98 ? 18.973 -3.524 1.821 1.00 94.31 98 ARG A O 1
ATOM 812 N N . ARG A 1 99 ? 18.905 -4.246 -0.294 1.00 95.00 99 ARG A N 1
ATOM 813 C CA . ARG A 1 99 ? 20.333 -4.600 -0.346 1.00 95.00 99 ARG A CA 1
ATOM 814 C C . ARG A 1 99 ? 21.198 -3.332 -0.450 1.00 95.00 99 ARG A C 1
ATOM 816 O O . ARG A 1 99 ? 20.743 -2.335 -1.017 1.00 95.00 99 ARG A O 1
ATOM 823 N N . PRO A 1 100 ? 22.452 -3.342 0.040 1.00 94.62 100 PRO A N 1
ATOM 824 C CA . PRO A 1 100 ? 23.374 -2.228 -0.172 1.00 94.62 100 PRO A CA 1
ATOM 825 C C . PRO A 1 100 ? 23.478 -1.867 -1.662 1.00 94.62 100 PRO A C 1
ATOM 827 O O . PRO A 1 100 ? 23.631 -2.745 -2.506 1.00 94.62 100 PRO A O 1
ATOM 830 N N . GLY A 1 101 ? 23.341 -0.579 -1.984 1.00 94.38 101 GLY A N 1
ATOM 831 C CA . GLY A 1 101 ? 23.360 -0.075 -3.365 1.00 94.38 101 GLY A CA 1
ATOM 832 C C . GLY A 1 101 ? 22.082 -0.299 -4.190 1.00 94.38 101 GLY A C 1
ATOM 833 O O . GLY A 1 101 ? 21.973 0.266 -5.271 1.00 94.38 101 GLY A O 1
ATOM 834 N N . GLU A 1 102 ? 21.094 -1.051 -3.697 1.00 95.88 102 GLU A N 1
ATOM 835 C CA . GLU A 1 102 ? 19.867 -1.368 -4.445 1.00 95.88 102 GLU A CA 1
ATOM 836 C C . GLU A 1 102 ? 18.939 -0.146 -4.530 1.00 95.88 102 GLU A C 1
ATOM 838 O O . GLU A 1 102 ? 18.567 0.416 -3.507 1.00 95.88 102 GLU A O 1
ATOM 843 N N . SER A 1 103 ? 18.534 0.303 -5.715 1.00 96.50 103 SER A N 1
ATOM 844 C CA . SER A 1 103 ? 17.558 1.394 -5.849 1.00 96.50 103 SER A CA 1
ATOM 845 C C . SER A 1 103 ? 16.122 0.919 -5.571 1.00 96.50 103 SER A C 1
ATOM 847 O O . SER A 1 103 ? 15.827 -0.274 -5.602 1.00 96.50 103 SER A O 1
ATOM 849 N N . GLY A 1 104 ? 15.171 1.842 -5.372 1.00 96.38 104 GLY A N 1
ATOM 850 C CA . GLY A 1 104 ? 13.750 1.473 -5.262 1.00 96.38 104 GLY A CA 1
ATOM 851 C C . GLY A 1 104 ? 13.207 0.739 -6.501 1.00 96.38 104 GLY A C 1
ATOM 852 O O . GLY A 1 104 ? 12.328 -0.113 -6.381 1.00 96.38 104 GLY A O 1
ATOM 853 N N . LYS A 1 105 ? 13.767 1.008 -7.691 1.00 97.88 105 LYS A N 1
ATOM 854 C CA . LYS A 1 105 ? 13.435 0.281 -8.929 1.00 97.88 105 LYS A CA 1
ATOM 855 C C . LYS A 1 105 ? 13.961 -1.155 -8.895 1.00 97.88 105 LYS A C 1
ATOM 857 O O . LYS A 1 105 ? 13.243 -2.074 -9.283 1.00 97.88 105 LYS A O 1
ATOM 862 N N . ASP A 1 106 ? 15.171 -1.354 -8.380 1.00 97.94 106 ASP A N 1
ATOM 863 C CA . ASP A 1 106 ? 15.763 -2.687 -8.230 1.00 97.94 106 ASP A CA 1
ATOM 864 C C . ASP A 1 106 ? 14.961 -3.533 -7.233 1.00 97.94 106 ASP A C 1
ATOM 866 O O . ASP A 1 106 ? 14.641 -4.689 -7.517 1.00 97.94 106 ASP A O 1
ATOM 870 N N . VAL A 1 107 ? 14.515 -2.926 -6.122 1.00 97.75 107 VAL A N 1
ATOM 871 C CA . VAL A 1 107 ? 13.579 -3.568 -5.183 1.00 97.75 107 VAL A CA 1
ATOM 872 C C . VAL A 1 107 ? 12.285 -3.965 -5.901 1.00 97.75 107 VAL A C 1
ATOM 874 O O . VAL A 1 107 ? 11.810 -5.090 -5.727 1.00 97.75 107 VAL A O 1
ATOM 877 N N . ALA A 1 108 ? 11.721 -3.082 -6.736 1.00 97.62 108 ALA A N 1
ATOM 878 C CA . ALA A 1 108 ? 10.502 -3.378 -7.488 1.00 97.62 108 ALA A CA 1
ATOM 879 C C . ALA A 1 108 ? 10.676 -4.609 -8.395 1.00 97.62 108 ALA A C 1
ATOM 881 O O . ALA A 1 108 ? 9.836 -5.511 -8.374 1.00 97.62 108 ALA A O 1
ATOM 882 N N . LEU A 1 109 ? 11.790 -4.686 -9.133 1.00 97.56 109 LEU A N 1
ATOM 883 C CA . LEU A 1 109 ? 12.125 -5.813 -10.011 1.00 97.56 109 LEU A CA 1
ATOM 884 C C . LEU A 1 109 ? 12.384 -7.110 -9.239 1.00 97.56 109 LEU A C 1
ATOM 886 O O . LEU A 1 109 ? 11.947 -8.183 -9.664 1.00 97.56 109 LEU A O 1
ATOM 890 N N . ARG A 1 110 ? 13.068 -7.027 -8.094 1.00 97.12 110 ARG A N 1
ATOM 891 C CA . ARG A 1 110 ? 13.348 -8.185 -7.242 1.00 97.12 110 ARG A CA 1
ATOM 892 C C . ARG A 1 110 ? 12.068 -8.767 -6.654 1.00 97.12 110 ARG A C 1
ATOM 894 O O . ARG A 1 110 ? 11.876 -9.983 -6.692 1.00 97.12 110 ARG A O 1
ATOM 901 N N . LEU A 1 111 ? 11.202 -7.914 -6.104 1.00 96.75 111 LEU A N 1
ATOM 902 C CA . LEU A 1 111 ? 9.975 -8.357 -5.449 1.00 96.75 111 LEU A CA 1
ATOM 903 C C . LEU A 1 111 ? 8.920 -8.779 -6.467 1.00 96.75 111 LEU A C 1
ATOM 905 O O . LEU A 1 111 ? 8.383 -9.869 -6.298 1.00 96.75 111 LEU A O 1
ATOM 909 N N . LYS A 1 112 ? 8.689 -7.983 -7.527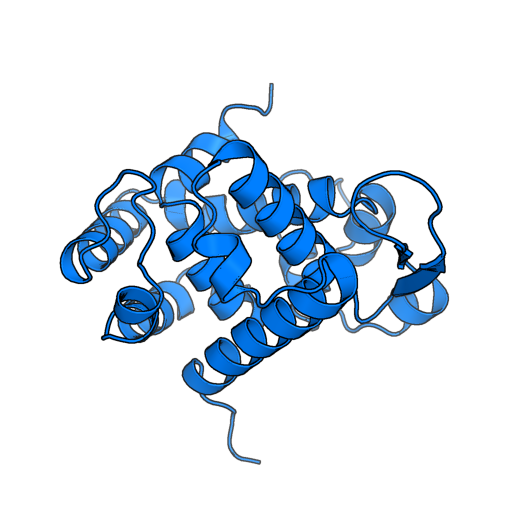 1.00 95.12 112 LYS A N 1
ATOM 910 C CA . LYS A 1 112 ? 7.827 -8.157 -8.728 1.00 95.12 112 LYS A CA 1
ATOM 911 C C . LYS A 1 112 ? 6.383 -8.644 -8.551 1.00 95.12 112 LYS A C 1
ATOM 913 O O . LYS A 1 112 ? 5.488 -8.185 -9.260 1.00 95.12 112 LYS A O 1
ATOM 918 N N . ARG A 1 113 ? 6.133 -9.589 -7.651 1.00 94.88 113 ARG A N 1
ATOM 919 C CA . ARG A 1 113 ? 4.831 -10.117 -7.253 1.00 94.88 113 ARG A CA 1
ATOM 920 C C . ARG A 1 113 ? 4.131 -9.118 -6.341 1.00 94.88 113 ARG A C 1
ATOM 922 O O . ARG A 1 113 ? 4.728 -8.583 -5.409 1.00 94.88 113 ARG A O 1
ATOM 929 N N . GLU A 1 114 ? 2.842 -8.949 -6.579 1.00 95.44 114 GLU A N 1
ATOM 930 C CA . GLU A 1 114 ? 1.920 -8.068 -5.867 1.00 95.44 114 GLU A CA 1
ATOM 931 C C . GLU A 1 114 ? 2.004 -8.313 -4.359 1.00 95.44 114 GLU A C 1
ATOM 933 O O . GLU A 1 114 ? 2.210 -7.387 -3.585 1.00 95.44 114 GLU A O 1
ATOM 938 N N . THR A 1 115 ? 1.950 -9.577 -3.931 1.00 93.75 115 THR A N 1
ATOM 939 C CA . THR A 1 115 ? 2.019 -9.934 -2.507 1.00 93.75 115 THR A CA 1
ATOM 940 C C . THR A 1 115 ? 3.326 -9.488 -1.848 1.00 93.75 115 THR A C 1
ATOM 942 O O . THR A 1 115 ? 3.316 -9.066 -0.693 1.00 93.75 115 THR A O 1
ATOM 945 N N . PHE A 1 116 ? 4.451 -9.557 -2.565 1.00 96.12 116 PHE A N 1
ATOM 946 C CA . PHE A 1 116 ? 5.743 -9.123 -2.037 1.00 96.12 116 PHE A CA 1
ATOM 947 C C . PHE A 1 116 ? 5.864 -7.599 -2.014 1.00 96.12 116 PHE A C 1
ATOM 949 O O . PHE A 1 116 ? 6.369 -7.059 -1.035 1.00 96.12 116 PHE A O 1
ATOM 956 N N . LEU A 1 117 ? 5.334 -6.903 -3.023 1.00 97.25 117 LEU A N 1
ATOM 957 C CA . LEU A 1 117 ? 5.267 -5.438 -3.035 1.00 97.25 117 LEU A CA 1
ATOM 958 C C . LEU A 1 117 ? 4.353 -4.890 -1.932 1.00 97.25 117 LEU A C 1
ATOM 960 O O . LEU A 1 117 ? 4.731 -3.951 -1.240 1.00 97.25 117 LEU A O 1
ATOM 964 N N . ALA A 1 118 ? 3.198 -5.516 -1.704 1.00 96.75 118 ALA A N 1
ATOM 965 C CA . ALA A 1 118 ? 2.301 -5.168 -0.607 1.00 96.75 118 ALA A CA 1
ATOM 966 C C . ALA A 1 118 ? 2.975 -5.362 0.758 1.00 96.75 118 ALA A C 1
ATOM 968 O O . ALA A 1 118 ? 2.891 -4.494 1.624 1.00 96.75 118 ALA A O 1
ATOM 969 N N . ARG A 1 119 ? 3.696 -6.478 0.944 1.00 94.81 119 ARG A N 1
ATOM 970 C CA . ARG A 1 119 ? 4.482 -6.715 2.164 1.00 94.81 119 ARG A CA 1
ATOM 971 C C . ARG A 1 119 ? 5.578 -5.665 2.334 1.00 94.81 119 ARG A C 1
ATOM 973 O O . ARG A 1 119 ? 5.766 -5.178 3.444 1.00 94.81 119 ARG A O 1
ATOM 980 N N . ALA A 1 120 ? 6.279 -5.314 1.257 1.00 95.12 120 ALA A N 1
ATOM 981 C CA . ALA A 1 120 ? 7.311 -4.288 1.298 1.00 95.12 120 ALA A CA 1
ATOM 982 C C . ALA A 1 120 ? 6.744 -2.921 1.676 1.00 95.12 120 ALA A C 1
ATOM 984 O O . ALA A 1 120 ? 7.313 -2.273 2.542 1.00 95.12 120 ALA A O 1
ATOM 985 N N . PHE A 1 121 ? 5.589 -2.536 1.125 1.00 95.69 121 PHE A N 1
ATOM 986 C CA . PHE A 1 121 ? 4.895 -1.313 1.526 1.00 95.69 121 PHE A CA 1
ATOM 987 C C . PHE A 1 121 ? 4.600 -1.296 3.033 1.00 95.69 121 PHE A C 1
ATOM 989 O O . PHE A 1 121 ? 4.984 -0.357 3.726 1.00 95.69 121 PHE A O 1
ATOM 996 N N . VAL A 1 122 ? 3.970 -2.356 3.558 1.00 94.31 122 VAL A N 1
ATOM 997 C CA . VAL A 1 122 ? 3.629 -2.448 4.991 1.00 94.31 122 VAL A CA 1
ATOM 998 C C . VAL A 1 122 ? 4.887 -2.357 5.858 1.00 94.31 122 VAL A C 1
ATOM 1000 O O . VAL A 1 122 ? 4.890 -1.630 6.845 1.00 94.31 122 VAL A O 1
ATOM 1003 N N . LYS A 1 123 ? 5.979 -3.027 5.469 1.00 92.81 123 LYS A N 1
ATOM 1004 C CA . LYS A 1 123 ? 7.272 -2.942 6.165 1.00 92.81 123 LYS A CA 1
ATOM 1005 C C . LYS A 1 123 ? 7.907 -1.551 6.091 1.00 92.81 123 LYS A C 1
ATOM 1007 O O . LYS A 1 123 ? 8.461 -1.092 7.082 1.00 92.81 123 LYS A O 1
ATOM 1012 N N . SER A 1 124 ? 7.825 -0.877 4.945 1.00 91.50 124 SER A N 1
ATOM 1013 C CA . SER A 1 124 ? 8.341 0.485 4.789 1.00 91.50 124 SER A CA 1
ATOM 1014 C C . SER A 1 124 ? 7.614 1.470 5.699 1.00 91.50 124 SER A C 1
ATOM 1016 O O . SER A 1 124 ? 8.248 2.371 6.231 1.00 91.50 124 SER A O 1
ATOM 1018 N N . VAL A 1 125 ? 6.302 1.303 5.885 1.00 90.31 125 VAL A N 1
ATOM 1019 C CA . VAL A 1 125 ? 5.492 2.156 6.767 1.00 90.31 125 VAL A CA 1
ATOM 1020 C C . VAL A 1 125 ? 5.647 1.761 8.241 1.00 90.31 125 VAL A C 1
ATOM 1022 O O . VAL A 1 125 ? 5.643 2.638 9.099 1.00 90.31 125 VAL A O 1
ATOM 1025 N N . HIS A 1 126 ? 5.842 0.470 8.540 1.00 91.25 126 HIS A N 1
ATOM 1026 C CA . HIS A 1 126 ? 6.033 -0.046 9.902 1.00 91.25 126 HIS A CA 1
ATOM 1027 C C . HIS A 1 126 ? 7.069 0.757 10.690 1.00 91.25 126 HIS A C 1
ATOM 1029 O O . HIS A 1 126 ? 6.768 1.193 11.794 1.00 91.25 126 HIS A O 1
ATOM 1035 N N . GLN A 1 127 ? 8.257 0.986 10.121 1.00 85.94 127 GLN A N 1
ATOM 1036 C CA . GLN A 1 127 ? 9.358 1.648 10.837 1.00 85.94 127 GLN A CA 1
ATOM 1037 C C . GLN A 1 127 ? 9.015 3.068 11.318 1.00 85.94 127 GLN A C 1
ATOM 1039 O O . GLN A 1 127 ? 9.586 3.561 12.279 1.00 85.94 127 GLN A O 1
ATOM 1044 N N . TYR A 1 128 ? 8.060 3.730 10.662 1.00 87.31 128 TYR A N 1
ATOM 1045 C CA . TYR A 1 128 ? 7.646 5.087 11.013 1.00 87.31 128 TYR A CA 1
ATOM 1046 C C . TYR A 1 128 ? 6.468 5.126 11.983 1.00 87.31 128 TYR A C 1
ATOM 1048 O O . TYR A 1 128 ? 6.216 6.164 12.578 1.00 87.31 128 TYR A O 1
ATOM 1056 N N . ILE A 1 129 ? 5.714 4.031 12.106 1.00 89.06 129 ILE A N 1
ATOM 1057 C CA . ILE A 1 129 ? 4.479 3.983 12.901 1.00 89.06 129 ILE A CA 1
ATOM 1058 C C . ILE A 1 129 ? 4.650 3.146 14.168 1.00 89.06 129 ILE A C 1
ATOM 1060 O O . ILE A 1 129 ? 4.055 3.456 15.195 1.00 89.06 129 ILE A O 1
ATOM 1064 N N . CYS A 1 130 ? 5.419 2.063 14.091 1.00 90.00 130 CYS A N 1
ATOM 1065 C CA . CYS A 1 130 ? 5.456 1.015 15.105 1.00 90.00 130 CYS A CA 1
ATOM 1066 C C . CYS A 1 130 ? 6.735 1.019 15.946 1.00 90.00 130 CYS A C 1
ATOM 1068 O O . CYS A 1 130 ? 6.689 0.526 17.073 1.00 90.00 130 CYS A O 1
ATOM 1070 N N . ASP A 1 131 ? 7.841 1.556 15.422 1.00 87.00 131 ASP A N 1
ATOM 1071 C CA . ASP A 1 131 ? 9.124 1.589 16.140 1.00 87.00 131 ASP A CA 1
ATOM 1072 C C . ASP A 1 131 ? 9.167 2.717 17.186 1.00 87.00 131 ASP A C 1
ATOM 1074 O O . ASP A 1 131 ? 9.901 2.618 18.167 1.00 87.00 131 ASP A O 1
ATOM 1078 N N . ASP A 1 132 ? 8.336 3.751 17.020 1.00 87.88 132 ASP A N 1
ATOM 1079 C CA . ASP A 1 132 ? 8.153 4.821 17.998 1.00 87.88 132 ASP A CA 1
ATOM 1080 C C . ASP A 1 132 ? 6.871 4.614 18.821 1.00 87.88 132 ASP A C 1
ATOM 1082 O O . ASP A 1 132 ? 5.755 4.568 18.293 1.00 87.88 132 ASP A O 1
ATOM 1086 N N . ALA A 1 133 ? 7.029 4.485 20.140 1.00 87.81 133 ALA A N 1
ATOM 1087 C CA . ALA A 1 133 ? 5.926 4.194 21.052 1.00 87.81 133 ALA A CA 1
ATOM 1088 C C . ALA A 1 133 ? 4.916 5.350 21.141 1.00 87.81 133 ALA A C 1
ATOM 1090 O O . ALA A 1 133 ? 3.717 5.096 21.289 1.00 87.81 133 ALA A O 1
ATOM 1091 N N . GLU A 1 134 ? 5.381 6.599 21.033 1.00 90.38 134 GLU A N 1
ATOM 1092 C CA . GLU A 1 134 ? 4.515 7.779 21.046 1.00 90.38 134 GLU A CA 1
ATOM 1093 C C . GLU A 1 134 ? 3.660 7.833 19.776 1.00 90.38 134 GLU A C 1
ATOM 1095 O O . GLU A 1 134 ? 2.433 7.930 19.864 1.00 90.38 134 GLU A O 1
ATOM 1100 N N . THR A 1 135 ? 4.283 7.650 18.609 1.00 89.44 135 THR A N 1
ATOM 1101 C CA . THR A 1 135 ? 3.599 7.576 17.315 1.00 89.44 135 THR A CA 1
ATOM 1102 C C . THR A 1 135 ? 2.581 6.454 17.291 1.00 89.44 135 THR A C 1
ATOM 1104 O O . THR A 1 135 ? 1.414 6.681 16.953 1.00 89.44 135 THR A O 1
ATOM 1107 N N . ARG A 1 136 ? 2.971 5.253 17.728 1.00 89.94 136 ARG A N 1
ATOM 1108 C CA . ARG A 1 136 ? 2.055 4.114 17.804 1.00 89.94 136 ARG A CA 1
ATOM 1109 C C . ARG A 1 136 ? 0.856 4.420 18.696 1.00 89.94 136 ARG A C 1
ATOM 1111 O O . ARG A 1 136 ? -0.278 4.142 18.304 1.00 89.94 136 ARG A O 1
ATOM 1118 N N . LYS A 1 137 ? 1.090 4.983 19.886 1.00 89.69 137 LYS A N 1
ATOM 1119 C CA . LYS A 1 137 ? 0.020 5.356 20.818 1.00 89.69 137 LYS A CA 1
ATOM 1120 C C . LYS A 1 137 ? -0.908 6.393 20.192 1.00 89.69 137 LYS A C 1
ATOM 1122 O O . LYS A 1 137 ? -2.118 6.219 20.235 1.00 89.69 137 LYS A O 1
ATOM 1127 N N . LYS A 1 138 ? -0.365 7.419 19.541 1.00 89.88 138 LYS A N 1
ATOM 1128 C CA . LYS A 1 138 ? -1.178 8.470 18.930 1.00 89.88 138 LYS A CA 1
ATOM 1129 C C . LYS A 1 138 ? -2.025 7.955 17.767 1.00 89.88 138 LYS A C 1
ATOM 1131 O O . LYS A 1 138 ? -3.200 8.296 17.679 1.00 89.88 138 LYS A O 1
ATOM 1136 N N . VAL A 1 139 ? -1.471 7.093 16.910 1.00 89.25 139 VAL A N 1
ATOM 1137 C CA . VAL A 1 139 ? -2.241 6.423 15.847 1.00 89.25 139 VAL A CA 1
ATOM 1138 C C . VAL A 1 139 ? -3.350 5.562 16.446 1.00 89.25 139 VAL A C 1
ATOM 1140 O O . VAL A 1 139 ? -4.475 5.589 15.953 1.00 89.25 139 VAL A O 1
ATOM 1143 N N . LYS A 1 140 ? -3.060 4.831 17.526 1.00 88.31 140 LYS A N 1
ATOM 1144 C CA . LYS A 1 140 ? -4.051 4.030 18.253 1.00 88.31 140 LYS A CA 1
ATOM 1145 C C . LYS A 1 140 ? -5.181 4.886 18.832 1.00 88.31 140 LYS A C 1
ATOM 1147 O O . LYS A 1 140 ? -6.345 4.510 18.693 1.00 88.31 140 LYS A O 1
ATOM 1152 N N . ASP A 1 141 ? -4.850 6.023 19.438 1.00 87.19 141 ASP A N 1
ATOM 1153 C CA . ASP A 1 141 ? -5.831 6.960 19.992 1.00 87.19 141 ASP A CA 1
ATOM 1154 C C . ASP A 1 141 ? -6.748 7.487 18.875 1.00 87.19 141 ASP A C 1
ATOM 1156 O O . ASP A 1 141 ? -7.967 7.383 18.988 1.00 87.19 141 ASP A O 1
ATOM 1160 N N . ILE A 1 142 ? -6.177 7.918 17.740 1.00 86.06 142 ILE A N 1
ATOM 1161 C CA . ILE A 1 142 ? -6.950 8.385 16.575 1.00 86.06 142 ILE A CA 1
ATOM 1162 C C . ILE A 1 142 ? -7.865 7.280 16.032 1.00 86.06 142 ILE A C 1
ATOM 1164 O O . ILE A 1 142 ? -9.032 7.539 15.756 1.00 86.06 142 ILE A O 1
ATOM 1168 N N . LEU A 1 143 ? -7.360 6.049 15.874 1.00 82.19 143 LEU A N 1
ATOM 1169 C CA . LEU A 1 143 ? -8.168 4.913 15.413 1.00 82.19 143 LEU A CA 1
ATOM 1170 C C . LEU A 1 143 ? -9.347 4.649 16.366 1.00 82.19 143 LEU A C 1
ATOM 1172 O O 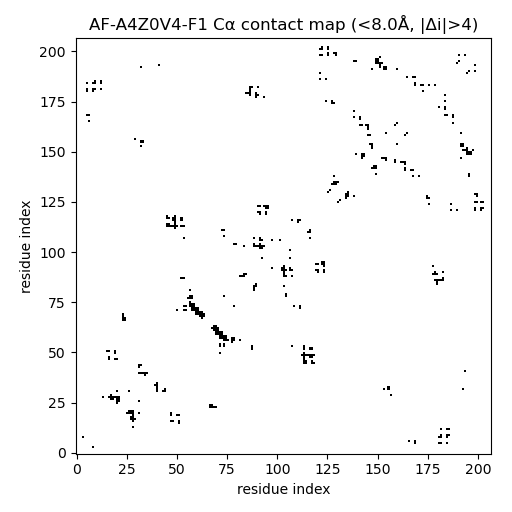. LEU A 1 143 ? -10.482 4.471 15.921 1.00 82.19 143 LEU A O 1
ATOM 1176 N N . THR A 1 144 ? -9.097 4.717 17.674 1.00 81.88 144 THR A N 1
ATOM 1177 C CA . THR A 1 144 ? -10.122 4.526 18.707 1.00 81.88 144 THR A CA 1
ATOM 1178 C C . THR A 1 144 ? -11.188 5.623 18.655 1.00 81.88 144 THR A C 1
ATOM 1180 O O . THR A 1 144 ? -12.380 5.311 18.687 1.00 81.88 144 THR A O 1
ATOM 1183 N N . GLU A 1 145 ? -10.782 6.889 18.516 1.00 80.56 145 GLU A N 1
ATOM 1184 C CA . GLU A 1 145 ? -11.685 8.045 18.383 1.00 80.56 145 GLU A CA 1
ATOM 1185 C C . GLU A 1 145 ? -12.648 7.902 17.197 1.00 80.56 145 GLU A C 1
ATOM 1187 O O . GLU A 1 145 ? -13.796 8.340 17.264 1.00 80.56 145 GLU A O 1
ATOM 1192 N N . ILE A 1 146 ? -12.210 7.242 16.122 1.00 74.75 146 ILE A N 1
ATOM 1193 C CA . ILE A 1 146 ? -12.992 7.086 14.886 1.00 74.75 146 ILE A CA 1
ATOM 1194 C C . ILE A 1 146 ? -13.793 5.774 14.869 1.00 74.75 146 ILE A C 1
ATOM 1196 O O . ILE A 1 146 ? -14.373 5.400 13.849 1.00 74.75 146 ILE A O 1
ATOM 1200 N N . GLY A 1 147 ? -13.849 5.079 16.010 1.00 71.06 147 GLY A N 1
ATOM 1201 C CA . GLY A 1 147 ? -14.625 3.856 16.207 1.00 71.06 147 GLY A CA 1
ATOM 1202 C C . GLY A 1 147 ? -13.948 2.583 15.697 1.00 71.06 147 GLY A C 1
ATOM 1203 O O . GLY A 1 147 ? -14.601 1.542 15.636 1.00 71.06 147 GLY A O 1
ATOM 1204 N N . LEU A 1 148 ? -12.660 2.647 15.349 1.00 68.06 148 LEU A N 1
ATOM 1205 C CA . LEU A 1 148 ? -11.846 1.507 14.936 1.00 68.06 148 LEU A CA 1
ATOM 1206 C C . LEU A 1 148 ? -10.982 1.084 16.115 1.00 68.06 148 LEU A C 1
ATOM 1208 O O . LEU A 1 148 ? -9.963 1.693 16.426 1.00 68.06 148 LEU A O 1
ATOM 1212 N N . LYS A 1 149 ? -11.428 0.053 16.831 1.00 62.31 149 LYS A N 1
ATOM 1213 C CA . LYS A 1 149 ? -10.653 -0.530 17.932 1.00 62.31 149 LYS A CA 1
ATOM 1214 C C . LYS A 1 149 ? -9.327 -1.124 17.413 1.00 62.31 149 LYS A C 1
ATOM 1216 O O . LYS A 1 149 ? -9.073 -1.186 16.216 1.00 62.31 149 LYS A O 1
ATOM 1221 N N . GLU A 1 150 ? -8.479 -1.586 18.333 1.00 53.78 150 GLU A N 1
ATOM 1222 C CA . GLU A 1 150 ? -7.149 -2.166 18.049 1.00 53.78 150 GLU A CA 1
ATOM 1223 C C . GLU A 1 150 ? -7.184 -3.416 17.148 1.00 53.78 150 GLU A C 1
ATOM 1225 O O . GLU A 1 150 ? -6.246 -3.678 16.392 1.00 53.78 150 GLU A O 1
ATOM 1230 N N . ALA A 1 151 ? -8.285 -4.171 17.200 1.00 42.75 151 ALA A N 1
ATOM 1231 C CA . ALA A 1 151 ? -8.533 -5.318 16.337 1.00 42.75 151 ALA A CA 1
ATOM 1232 C C . ALA A 1 151 ? -9.028 -4.862 14.957 1.00 42.75 151 ALA A C 1
ATOM 1234 O O . ALA A 1 151 ? -9.640 -3.808 14.835 1.00 42.75 151 ALA A O 1
ATOM 1235 N N . ALA A 1 152 ? -8.809 -5.679 13.924 1.00 43.03 152 ALA A N 1
ATOM 1236 C CA . ALA A 1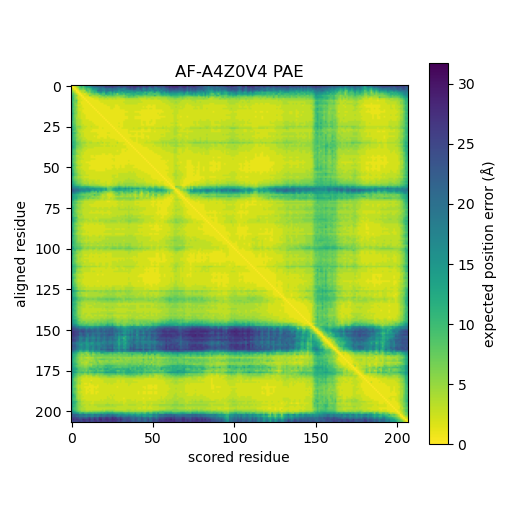 152 ? -9.262 -5.471 12.544 1.00 43.03 152 ALA A CA 1
ATOM 1237 C C . ALA A 1 152 ? -10.806 -5.492 12.367 1.00 43.03 152 ALA A C 1
ATOM 1239 O O . ALA A 1 152 ? -11.325 -6.133 11.446 1.00 43.03 152 ALA A O 1
ATOM 1240 N N . ASP A 1 153 ? -11.541 -4.811 13.246 1.00 44.28 153 ASP A N 1
ATOM 1241 C CA . ASP A 1 153 ? -12.941 -4.450 13.093 1.00 44.28 153 ASP A CA 1
ATOM 1242 C C . ASP A 1 153 ? -12.998 -3.297 12.099 1.00 44.28 153 ASP A C 1
ATOM 1244 O O . ASP A 1 153 ? -12.810 -2.122 12.410 1.00 44.28 153 ASP A O 1
ATOM 1248 N N . ILE A 1 154 ? -13.168 -3.710 10.848 1.00 48.09 154 ILE A N 1
ATOM 1249 C CA . ILE A 1 154 ? -13.305 -2.883 9.660 1.00 48.09 154 ILE A CA 1
ATOM 1250 C C . ILE A 1 154 ? -14.159 -1.655 9.962 1.00 48.09 154 ILE A C 1
ATOM 1252 O O . ILE A 1 154 ? -15.321 -1.765 10.366 1.00 48.09 154 ILE A O 1
ATOM 1256 N N . ALA A 1 155 ? -13.630 -0.489 9.608 1.00 47.94 155 ALA A N 1
ATOM 1257 C CA . ALA A 1 155 ? -14.473 0.638 9.280 1.00 47.94 155 ALA A CA 1
ATOM 1258 C C . ALA A 1 155 ? -15.413 0.170 8.180 1.00 47.94 155 ALA A C 1
ATOM 1260 O O . ALA A 1 155 ? -15.001 0.043 7.024 1.00 47.94 155 ALA A O 1
ATOM 1261 N N . THR A 1 156 ? -16.693 -0.055 8.493 1.00 46.12 156 THR A N 1
ATOM 1262 C CA . THR A 1 156 ? -17.689 -0.011 7.423 1.00 46.12 156 THR A CA 1
ATOM 1263 C C . THR A 1 156 ? -17.413 1.265 6.613 1.00 46.12 156 THR A C 1
ATOM 1265 O O . THR A 1 156 ? -16.939 2.255 7.165 1.00 46.12 156 THR A O 1
ATOM 1268 N N . PRO A 1 157 ? -17.667 1.308 5.307 1.00 46.25 157 PRO A N 1
ATOM 1269 C CA . PRO A 1 157 ? -17.359 2.475 4.471 1.00 46.25 157 PRO A CA 1
ATOM 1270 C C . PRO A 1 157 ? -17.932 3.799 5.013 1.00 46.25 157 PRO A C 1
ATOM 1272 O O . PRO A 1 157 ? -17.386 4.866 4.758 1.00 46.25 157 PRO A O 1
ATOM 1275 N N . LYS A 1 158 ? -18.985 3.731 5.844 1.00 40.22 158 LYS A N 1
ATOM 1276 C CA . LYS A 1 158 ? -19.494 4.868 6.627 1.00 40.22 158 LYS A CA 1
ATOM 1277 C C . LYS A 1 158 ? -18.506 5.382 7.696 1.00 40.22 158 LYS A C 1
ATOM 1279 O O . LYS A 1 158 ? -18.482 6.582 7.929 1.00 40.22 158 LYS A O 1
ATOM 1284 N N . GLY A 1 159 ? -17.693 4.519 8.305 1.00 46.12 159 GLY A N 1
ATOM 1285 C CA . GLY A 1 159 ? -16.587 4.844 9.218 1.00 46.12 159 GLY A CA 1
ATOM 1286 C C . GLY A 1 159 ? -15.287 5.293 8.532 1.00 46.12 159 GLY A C 1
ATOM 1287 O O . GLY A 1 159 ? -14.550 6.074 9.115 1.00 46.12 159 GLY A O 1
ATOM 1288 N N . MET A 1 160 ? -15.027 4.902 7.274 1.00 51.50 160 MET A N 1
ATOM 1289 C CA . MET A 1 160 ? -13.902 5.465 6.494 1.00 51.50 160 MET A CA 1
ATOM 1290 C C . MET A 1 160 ? -14.152 6.922 6.072 1.00 51.50 160 MET A C 1
ATOM 1292 O O . MET A 1 160 ? -13.205 7.689 5.932 1.00 51.50 160 MET A O 1
ATOM 1296 N N . ILE A 1 161 ? -15.422 7.292 5.864 1.00 48.03 161 ILE A N 1
ATOM 1297 C CA . ILE A 1 161 ? -15.844 8.603 5.341 1.00 48.03 161 ILE A CA 1
ATOM 1298 C C . ILE A 1 161 ? -16.194 9.595 6.469 1.00 48.03 161 ILE A C 1
ATOM 1300 O O . ILE A 1 161 ? -16.062 10.804 6.290 1.00 48.03 161 ILE A O 1
ATOM 1304 N N . LYS A 1 162 ? -16.599 9.132 7.662 1.00 46.91 162 LYS A N 1
ATOM 1305 C CA . LYS A 1 162 ? -16.835 10.023 8.809 1.00 46.91 162 LYS A CA 1
ATOM 1306 C C . LYS A 1 162 ? -15.549 10.229 9.619 1.00 46.91 162 LYS A C 1
ATOM 1308 O O . LYS A 1 162 ? -15.245 9.483 10.537 1.00 46.91 162 LYS A O 1
ATOM 1313 N N . VAL A 1 163 ? -14.857 11.326 9.313 1.00 51.44 163 VAL A N 1
ATOM 1314 C CA . VAL A 1 163 ? -14.005 12.101 10.242 1.00 51.44 163 VAL A CA 1
ATOM 1315 C C . VAL A 1 163 ? -12.607 11.528 10.562 1.00 51.44 163 VAL A C 1
ATOM 1317 O O . VAL A 1 163 ? -11.719 12.303 10.899 1.00 51.44 163 VAL A O 1
ATOM 1320 N N . GLY A 1 164 ? -12.332 10.234 10.369 1.00 56.94 164 GLY A N 1
ATOM 1321 C CA . GLY A 1 164 ? -11.059 9.648 10.824 1.00 56.94 164 GLY A CA 1
ATOM 1322 C C . GLY A 1 164 ? -9.853 9.682 9.887 1.00 56.94 164 GLY A C 1
ATOM 1323 O O . GLY A 1 164 ? -8.716 9.821 10.346 1.00 56.94 164 GLY A O 1
ATOM 1324 N N . ALA A 1 165 ? -10.076 9.600 8.573 1.00 69.12 165 ALA A N 1
ATOM 1325 C CA . ALA A 1 165 ? -8.980 9.620 7.604 1.00 69.12 165 ALA A CA 1
ATOM 1326 C C . ALA A 1 165 ? -8.222 10.957 7.638 1.00 69.12 165 ALA A C 1
ATOM 1328 O O . ALA A 1 165 ? -7.000 10.959 7.572 1.00 69.12 165 ALA A O 1
ATOM 1329 N N . GLY A 1 166 ? -8.922 12.082 7.834 1.00 72.12 166 GLY A N 1
ATOM 1330 C CA . GLY A 1 166 ? -8.308 13.410 7.937 1.00 72.12 166 GLY A CA 1
ATOM 1331 C C . GLY A 1 166 ? -7.334 13.536 9.112 1.00 72.12 166 GLY A C 1
ATOM 1332 O O . GLY A 1 166 ? -6.216 14.013 8.925 1.00 72.12 166 GLY A O 1
ATOM 1333 N N . SER A 1 167 ? -7.715 13.047 10.297 1.00 77.25 167 SER A N 1
ATOM 1334 C CA . SER A 1 167 ? -6.852 13.062 11.487 1.00 77.25 167 SER A CA 1
ATOM 1335 C C . SER A 1 167 ? -5.612 12.185 11.307 1.00 77.25 167 SER A C 1
ATOM 1337 O O . SER A 1 167 ? -4.505 12.618 11.625 1.00 77.25 167 SER A O 1
ATOM 1339 N N . LEU A 1 168 ? -5.770 10.984 10.735 1.00 80.94 168 LEU A N 1
ATOM 1340 C CA . LEU A 1 168 ? -4.632 10.119 10.409 1.00 80.94 168 LEU A CA 1
ATOM 1341 C C . LEU A 1 168 ? -3.727 10.740 9.342 1.00 80.94 168 LEU A C 1
ATOM 1343 O O . LEU A 1 168 ? -2.512 10.694 9.483 1.00 80.94 168 LEU A O 1
ATOM 1347 N N . LEU A 1 169 ? -4.295 11.344 8.296 1.00 79.88 169 LEU A N 1
ATOM 1348 C CA . LEU A 1 169 ? -3.543 12.008 7.229 1.00 79.88 169 LEU A CA 1
ATOM 1349 C C . LEU A 1 169 ? -2.721 13.185 7.766 1.00 79.88 169 LEU A C 1
ATOM 1351 O O . LEU A 1 169 ? -1.539 13.307 7.444 1.00 79.88 169 LEU A O 1
ATOM 1355 N N . ALA A 1 170 ? -3.329 14.024 8.608 1.00 80.94 170 ALA A N 1
ATOM 1356 C CA . ALA A 1 170 ? -2.656 15.152 9.241 1.00 80.94 170 ALA A CA 1
ATOM 1357 C C . ALA A 1 170 ? -1.533 14.686 10.178 1.00 80.94 170 ALA A C 1
ATOM 1359 O O . ALA A 1 170 ? -0.445 15.259 10.166 1.00 80.94 170 ALA A O 1
ATOM 1360 N N . TYR A 1 171 ? -1.782 13.627 10.954 1.00 83.94 171 TYR A N 1
ATOM 1361 C CA . TYR A 1 171 ? -0.804 13.110 11.901 1.00 83.94 171 TYR A CA 1
ATOM 1362 C C . TYR A 1 171 ? 0.346 12.351 11.233 1.00 83.94 171 TYR A C 1
ATOM 1364 O O . TYR A 1 171 ? 1.491 12.504 11.643 1.00 83.94 171 TYR A O 1
ATOM 1372 N N . LEU A 1 172 ? 0.067 11.547 10.203 1.00 83.62 172 LEU A N 1
ATOM 1373 C CA . LEU A 1 172 ? 1.074 10.712 9.545 1.00 83.62 172 LEU A CA 1
ATOM 1374 C C . LEU A 1 172 ? 1.932 11.469 8.531 1.00 83.62 172 LEU A C 1
ATOM 1376 O O . LEU A 1 172 ? 3.003 10.979 8.184 1.00 83.62 172 LEU A O 1
ATOM 1380 N N . GLY A 1 173 ? 1.515 12.654 8.081 1.00 80.31 173 GLY A N 1
ATOM 1381 C CA . GLY A 1 173 ? 2.304 13.484 7.167 1.00 80.31 173 GLY A CA 1
ATOM 1382 C C . GLY A 1 173 ? 3.739 13.741 7.661 1.00 80.31 173 GLY A C 1
ATOM 1383 O O . GLY A 1 173 ? 4.679 13.413 6.938 1.00 80.31 173 GLY A O 1
ATOM 1384 N N . PRO A 1 174 ? 3.939 14.282 8.880 1.00 79.38 174 PRO A N 1
ATOM 1385 C CA . PRO A 1 174 ? 5.271 14.502 9.447 1.00 79.38 174 PRO A CA 1
ATOM 1386 C C . PRO A 1 174 ? 6.130 13.233 9.650 1.00 79.38 174 PRO A C 1
ATOM 1388 O O . PRO A 1 174 ? 7.245 13.210 9.121 1.00 79.38 174 PRO A O 1
ATOM 1391 N N . PRO A 1 175 ? 5.675 12.166 10.347 1.00 75.06 175 PRO A N 1
ATOM 1392 C CA . PRO A 1 175 ? 6.494 10.972 10.578 1.00 75.06 175 PRO A CA 1
ATOM 1393 C C . PRO A 1 175 ? 6.779 10.197 9.286 1.00 75.06 175 PRO A C 1
ATOM 1395 O O . PRO A 1 175 ? 7.839 9.593 9.155 1.00 75.06 175 PRO A O 1
ATOM 1398 N N . LEU A 1 176 ? 5.891 10.272 8.287 1.00 77.88 176 LEU A N 1
ATOM 1399 C CA . LEU A 1 176 ? 6.122 9.731 6.948 1.00 77.88 176 LEU A CA 1
ATOM 1400 C C . LEU A 1 176 ? 6.709 10.767 5.981 1.00 77.88 176 LEU A C 1
ATOM 1402 O O . LEU A 1 176 ? 6.585 10.586 4.777 1.00 77.88 176 LEU A O 1
ATOM 1406 N N . GLY A 1 177 ? 7.390 11.820 6.448 1.00 76.19 177 GLY A N 1
ATOM 1407 C CA . GLY A 1 177 ? 7.902 12.901 5.587 1.00 76.19 177 GLY A CA 1
ATOM 1408 C C . GLY A 1 177 ? 8.867 12.454 4.473 1.00 76.19 177 GLY A C 1
ATOM 1409 O O . GLY A 1 177 ? 9.104 13.183 3.509 1.00 76.19 177 GLY A O 1
ATOM 1410 N N .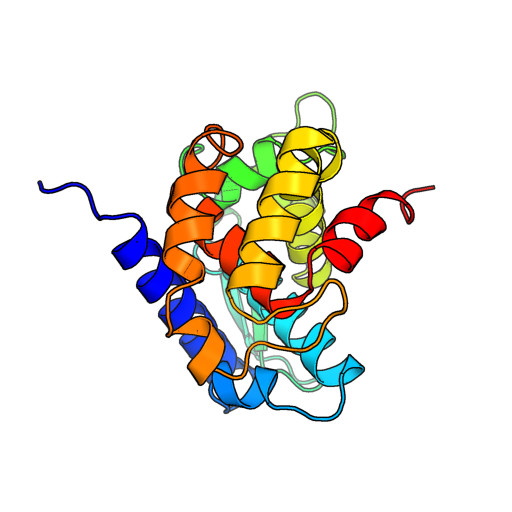 ALA A 1 178 ? 9.406 11.233 4.557 1.00 80.12 178 ALA A N 1
ATOM 1411 C CA . ALA A 1 178 ? 10.177 10.610 3.484 1.00 80.12 178 ALA A CA 1
ATOM 1412 C C . ALA A 1 178 ? 9.312 10.045 2.337 1.00 80.12 178 ALA A C 1
ATOM 1414 O O . ALA A 1 178 ? 9.852 9.756 1.267 1.00 80.12 178 ALA A O 1
ATOM 1415 N N . ILE A 1 179 ? 8.006 9.883 2.543 1.00 84.56 179 ILE A N 1
ATOM 1416 C CA . ILE A 1 179 ? 7.022 9.298 1.631 1.00 84.56 179 ILE A CA 1
ATOM 1417 C C . ILE A 1 179 ? 6.141 10.424 1.053 1.00 84.56 179 ILE A C 1
ATOM 1419 O O . ILE A 1 179 ? 5.669 11.278 1.800 1.00 84.56 179 ILE A O 1
ATOM 1423 N N . PRO A 1 180 ? 5.885 10.458 -0.269 1.00 89.44 180 PRO A N 1
ATOM 1424 C CA . PRO A 1 180 ? 4.998 11.461 -0.859 1.00 89.44 180 PRO A CA 1
ATOM 1425 C C . PRO A 1 180 ? 3.553 11.333 -0.355 1.00 89.44 180 PRO A C 1
ATOM 1427 O O . PRO A 1 180 ? 3.142 10.259 0.080 1.00 89.44 180 PRO A O 1
ATOM 1430 N N . ALA A 1 181 ? 2.756 12.398 -0.490 1.00 88.88 181 ALA A N 1
ATOM 1431 C CA . ALA A 1 181 ? 1.381 12.458 0.020 1.00 88.88 181 ALA A CA 1
ATOM 1432 C C . ALA A 1 181 ? 0.498 11.273 -0.423 1.00 88.88 181 ALA A C 1
ATOM 1434 O O . ALA A 1 181 ? -0.200 10.698 0.408 1.00 88.88 181 ALA A O 1
ATOM 1435 N N . THR A 1 182 ? 0.602 10.825 -1.678 1.00 91.94 182 THR A N 1
ATOM 1436 C CA . THR A 1 182 ? -0.092 9.620 -2.167 1.00 91.94 182 THR A CA 1
ATOM 1437 C C . THR A 1 182 ? 0.288 8.367 -1.371 1.00 91.94 182 THR A C 1
ATOM 1439 O O . THR A 1 182 ? -0.571 7.571 -1.009 1.00 91.94 182 THR A O 1
ATOM 1442 N N . GLY A 1 183 ? 1.569 8.188 -1.038 1.00 92.25 183 GLY A N 1
ATOM 1443 C CA . GLY A 1 183 ? 2.021 7.059 -0.224 1.00 92.25 183 GLY A CA 1
ATOM 1444 C C . GLY A 1 183 ? 1.534 7.141 1.228 1.00 92.25 183 GLY A C 1
ATOM 1445 O O . GLY A 1 183 ? 1.208 6.111 1.813 1.00 92.25 183 GLY A O 1
ATOM 1446 N N . VAL A 1 184 ? 1.408 8.352 1.786 1.00 91.88 184 VAL A N 1
ATOM 1447 C CA . VAL A 1 184 ? 0.773 8.583 3.098 1.00 91.88 184 VAL A CA 1
ATOM 1448 C C . VAL A 1 184 ? -0.713 8.222 3.047 1.00 91.88 184 VAL A C 1
ATOM 1450 O O . VAL A 1 184 ? -1.201 7.508 3.919 1.00 91.88 184 VAL A O 1
ATOM 1453 N N . ALA A 1 185 ? -1.424 8.627 1.995 1.00 91.38 185 ALA A N 1
ATOM 1454 C CA . ALA A 1 185 ? -2.814 8.241 1.773 1.00 91.38 185 ALA A CA 1
ATOM 1455 C C . ALA A 1 185 ? -2.990 6.716 1.673 1.00 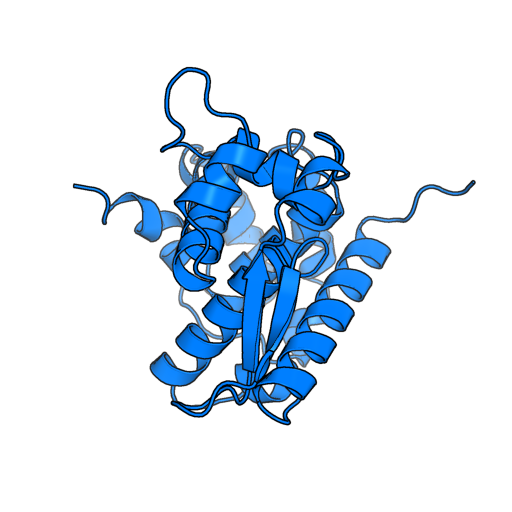91.38 185 ALA A C 1
ATOM 1457 O O . ALA A 1 185 ? -3.874 6.153 2.322 1.00 91.38 185 ALA A O 1
ATOM 1458 N N . VAL A 1 186 ? -2.104 6.020 0.951 1.00 94.62 186 VAL A N 1
ATOM 1459 C CA . VAL A 1 186 ? -2.084 4.547 0.921 1.00 94.62 186 VAL A CA 1
ATOM 1460 C C . VAL A 1 186 ? -1.831 3.967 2.317 1.00 94.62 186 VAL A C 1
ATOM 1462 O O . VAL A 1 186 ? -2.499 3.007 2.700 1.00 94.62 186 VAL A O 1
ATOM 1465 N N . ALA A 1 187 ? -0.920 4.549 3.104 1.00 93.12 187 ALA A N 1
ATOM 1466 C CA . ALA A 1 187 ? -0.644 4.106 4.472 1.00 93.12 187 ALA A CA 1
ATOM 1467 C C . ALA A 1 187 ? -1.881 4.227 5.375 1.00 93.12 187 ALA A C 1
ATOM 1469 O O . ALA A 1 187 ? -2.167 3.309 6.142 1.00 93.12 187 ALA A O 1
ATOM 1470 N N . VAL A 1 188 ? -2.659 5.303 5.229 1.00 90.81 188 VAL A N 1
ATOM 1471 C CA . VAL A 1 188 ? -3.937 5.469 5.933 1.00 90.81 188 VAL A CA 1
ATOM 1472 C C . VAL A 1 188 ? -4.919 4.367 5.549 1.00 90.81 188 VAL A C 1
ATOM 1474 O O . VAL A 1 188 ? -5.440 3.701 6.439 1.00 90.81 188 VAL A O 1
ATOM 1477 N N . VAL A 1 189 ? -5.116 4.086 4.256 1.00 90.88 189 VAL A N 1
ATOM 1478 C CA . VAL A 1 189 ? -5.992 2.975 3.832 1.00 90.88 189 VAL A CA 1
ATOM 1479 C C . VAL A 1 189 ? -5.504 1.636 4.398 1.00 90.88 189 VAL A C 1
ATOM 1481 O O . VAL A 1 189 ? -6.307 0.828 4.861 1.00 90.88 189 VAL A O 1
ATOM 1484 N N . VAL A 1 190 ? -4.190 1.399 4.420 1.00 92.12 190 VAL A N 1
ATOM 1485 C CA . VAL A 1 190 ? -3.596 0.193 5.016 1.00 92.12 190 VAL A CA 1
ATOM 1486 C C . VAL A 1 190 ? -3.913 0.074 6.503 1.00 92.12 190 VAL A C 1
ATOM 1488 O O . VAL A 1 190 ? -4.319 -1.004 6.932 1.00 92.12 190 VAL A O 1
ATOM 1491 N N . LEU A 1 191 ? -3.784 1.151 7.278 1.00 89.00 191 LEU A N 1
ATOM 1492 C CA . LEU A 1 191 ? -4.129 1.148 8.703 1.00 89.00 191 LEU A CA 1
ATOM 1493 C C . LEU A 1 191 ? -5.622 0.909 8.926 1.00 89.00 191 LEU A C 1
ATOM 1495 O O . LEU A 1 191 ? -5.981 0.117 9.792 1.00 89.00 191 LEU A O 1
ATOM 1499 N N . LEU A 1 192 ? -6.482 1.537 8.122 1.00 85.38 192 LEU A N 1
ATOM 1500 C CA . LEU A 1 192 ? -7.937 1.396 8.227 1.00 85.38 192 LEU A CA 1
ATOM 1501 C C . LEU A 1 192 ? -8.423 -0.018 7.868 1.00 85.38 192 LEU A C 1
ATOM 1503 O O . LEU A 1 192 ? -9.428 -0.476 8.406 1.00 85.38 192 LEU A O 1
ATOM 1507 N N . VAL A 1 193 ? -7.729 -0.713 6.958 1.00 86.44 193 VAL A N 1
ATOM 1508 C CA . VAL A 1 193 ? -8.127 -2.053 6.493 1.00 86.44 193 VAL A CA 1
ATOM 1509 C C . VAL A 1 193 ? -7.465 -3.179 7.288 1.00 86.44 193 VAL A C 1
ATOM 1511 O O . VAL A 1 193 ? -8.116 -4.184 7.577 1.00 86.44 193 VAL A O 1
ATOM 1514 N N . LEU A 1 194 ? -6.172 -3.061 7.604 1.00 86.62 194 LEU A N 1
ATOM 1515 C CA . LEU A 1 194 ? -5.436 -4.103 8.329 1.00 86.62 194 LEU A CA 1
ATOM 1516 C C . LEU A 1 194 ? -5.536 -3.948 9.849 1.00 86.62 194 LEU A C 1
ATOM 1518 O O . LEU A 1 194 ? -5.455 -4.952 10.554 1.00 86.62 194 LEU A O 1
ATOM 1522 N N . GLY A 1 195 ? -5.699 -2.721 10.343 1.00 86.12 195 GLY A N 1
ATOM 1523 C CA . GLY A 1 195 ? -5.540 -2.383 11.753 1.00 86.12 195 GLY A CA 1
ATOM 1524 C C . GLY A 1 195 ? -4.073 -2.173 12.143 1.00 86.12 195 GLY A C 1
ATOM 1525 O O . GLY A 1 195 ? -3.151 -2.743 11.548 1.00 86.12 195 GLY A O 1
ATOM 1526 N N . LEU A 1 196 ? -3.856 -1.351 13.172 1.00 88.38 196 LEU A N 1
ATOM 1527 C CA . LEU A 1 196 ? -2.521 -1.001 13.666 1.00 88.38 196 LEU A CA 1
ATOM 1528 C C . LEU A 1 196 ? -1.740 -2.227 14.151 1.00 88.38 196 LEU A C 1
ATOM 1530 O O . LEU A 1 196 ? -0.564 -2.370 13.823 1.00 88.38 196 LEU A O 1
ATOM 1534 N N . ASP A 1 197 ? -2.381 -3.142 14.880 1.00 85.50 197 ASP A N 1
ATOM 1535 C CA . ASP A 1 197 ? -1.695 -4.316 15.424 1.00 85.50 197 ASP A CA 1
ATOM 1536 C C . ASP A 1 197 ? -1.212 -5.270 14.334 1.00 85.50 197 ASP A C 1
ATOM 1538 O O . ASP A 1 197 ? -0.107 -5.800 14.431 1.00 85.50 197 ASP A O 1
ATOM 1542 N N . ALA A 1 198 ? -1.982 -5.448 13.257 1.00 85.38 198 ALA A N 1
ATOM 1543 C CA . ALA A 1 198 ? -1.547 -6.262 12.127 1.00 85.38 198 ALA A CA 1
ATOM 1544 C C . ALA A 1 198 ? -0.365 -5.619 11.387 1.00 85.38 198 ALA A C 1
ATOM 1546 O O . ALA A 1 198 ? 0.550 -6.327 10.961 1.00 85.38 198 ALA A O 1
ATOM 1547 N N . VAL A 1 199 ? -0.362 -4.285 11.253 1.00 89.06 199 VAL A N 1
ATOM 1548 C CA . VAL A 1 199 ? 0.774 -3.543 10.688 1.00 89.06 199 VAL A CA 1
ATOM 1549 C C . VAL A 1 199 ? 2.007 -3.717 11.574 1.00 89.06 199 VAL A C 1
ATOM 1551 O O . VAL A 1 199 ? 3.050 -4.108 11.058 1.00 89.06 199 VAL A O 1
ATOM 1554 N N . CYS A 1 200 ? 1.885 -3.537 12.891 1.00 89.31 200 CYS A N 1
ATOM 1555 C CA . CYS A 1 200 ? 3.004 -3.664 13.830 1.00 89.31 200 CYS A CA 1
ATOM 1556 C C . CYS A 1 200 ? 3.453 -5.114 14.087 1.00 89.31 200 CYS A C 1
ATOM 1558 O O . CYS A 1 200 ? 4.589 -5.350 14.491 1.00 89.31 200 CYS A O 1
ATOM 1560 N N . ALA A 1 201 ? 2.606 -6.111 13.826 1.00 85.06 201 ALA A N 1
ATOM 1561 C CA . ALA A 1 201 ? 2.993 -7.519 13.878 1.00 85.06 201 ALA A CA 1
ATOM 1562 C C . ALA A 1 201 ? 3.814 -7.952 12.649 1.00 85.06 201 ALA A C 1
ATOM 1564 O O . ALA A 1 201 ? 4.603 -8.891 12.746 1.00 85.06 201 ALA A O 1
ATOM 1565 N N . ALA A 1 202 ? 3.679 -7.264 11.508 1.00 73.31 202 ALA A N 1
ATOM 1566 C CA . ALA A 1 202 ? 4.277 -7.672 10.234 1.00 73.31 202 ALA A CA 1
ATOM 1567 C C . ALA A 1 202 ? 5.823 -7.685 10.215 1.00 73.31 202 ALA A C 1
ATOM 1569 O O . ALA A 1 202 ? 6.418 -8.288 9.313 1.00 73.31 202 ALA A O 1
ATOM 1570 N N . SER A 1 203 ? 6.484 -7.049 11.189 1.00 64.50 203 SER A N 1
ATOM 1571 C CA . SER A 1 203 ? 7.943 -7.104 11.359 1.00 64.50 203 SER A CA 1
ATOM 1572 C C . SER A 1 203 ? 8.427 -8.414 11.989 1.00 64.50 203 SER A C 1
ATOM 1574 O O . SER A 1 203 ? 9.517 -8.876 11.643 1.00 64.50 203 SER A O 1
ATOM 1576 N N . LYS A 1 204 ? 7.611 -9.064 12.834 1.00 55.31 204 LYS A N 1
ATOM 1577 C CA . LYS A 1 204 ? 8.003 -10.256 13.612 1.00 55.31 204 LYS A CA 1
ATOM 1578 C C . LYS A 1 204 ? 8.190 -11.519 12.763 1.00 55.31 204 LYS A C 1
ATOM 1580 O O . LYS A 1 204 ? 8.988 -12.372 13.133 1.00 55.31 204 LYS A O 1
ATOM 1585 N N . ASP A 1 205 ? 7.561 -11.595 11.589 1.00 48.62 205 ASP A N 1
ATOM 1586 C CA . ASP A 1 205 ? 7.643 -12.745 10.667 1.00 48.62 205 ASP A CA 1
ATOM 1587 C C . ASP A 1 205 ? 8.868 -12.693 9.724 1.00 48.62 205 ASP A C 1
ATOM 1589 O O . ASP A 1 205 ? 8.805 -13.121 8.565 1.00 48.62 205 ASP A O 1
ATOM 1593 N N . SER A 1 206 ? 9.969 -12.081 10.171 1.00 42.50 206 SER A N 1
ATOM 1594 C CA . SER A 1 206 ? 11.193 -11.873 9.376 1.00 42.50 206 SER A CA 1
ATOM 1595 C C . SER A 1 206 ? 12.431 -12.479 10.044 1.00 42.50 206 SER A C 1
ATOM 1597 O O . SER A 1 206 ? 13.487 -11.849 10.065 1.00 42.50 206 SER A O 1
ATOM 1599 N N . LYS A 1 207 ? 12.290 -13.684 10.600 1.00 34.28 207 LYS A N 1
ATOM 1600 C CA . LYS A 1 207 ? 13.417 -14.590 10.846 1.00 34.28 207 LYS A CA 1
ATOM 1601 C C . LYS A 1 207 ? 13.375 -15.720 9.831 1.00 34.28 207 LYS A C 1
ATOM 1603 O O . LYS A 1 207 ? 12.255 -16.218 9.580 1.00 34.28 207 LYS A O 1
#

pLDDT: mean 85.23, std 15.36, range [34.28, 98.06]

Nearest PDB structures (foldseek):
  3rpu-assembly2_X-2  TM=1.632E-01  e=1.159E+00  Escherichia coli K-12
  7rmw-assembly2_C  TM=1.988E-01  e=5.797E+00  Bacillus subtilis
  7rmw-assembly3_F  TM=1.802E-01  e=8.993E+00  Bacillus subtilis
  6gv1-assembly1_A  TM=1.681E-01  e=9.443E+00  Escherichia coli K-12

Foldseek 3Di:
DDDDDLVNLLVVLLVQLQVCCCQFAVDGLLVLLVDPPLVSSVVSVLLSQLCVLAVQQWDWAADPDDRGRTDTFGHPVSLVPDDCQPQSQLLLQQQPPADVPQGSSNSCVVQRHSNSSSLSLLRSVLCLQQVDPVNVVQLQVLCVVLVRHQQQPADNVVSVPPDRLVSQLVSVCVSVVSGDSSSSSVVSVCCRRQNSVSSNCSVVPPD